Protein AF-A0A1F8QDI1-F1 (afdb_monomer)

Radius of gyration: 20.19 Å; Cα contacts (8 Å, |Δi|>4): 171; chains: 1; bounding box: 51×44×52 Å

Secondary structure (DSSP, 8-state):
--EEE-TTS-EEETTHHHHHHHHHHHHHHHTT--HHHHHHHHHHHHHTTHHHHHTTSSS--HHHHHHHHHHHGGGHHHHHHHHHHHHHHSS---TT-HHHHHHHHHHHHHHHHHHH-IIIIISPPPSS-HHHHHHHHTPPSSHHHHHHHHHHHHHHHTTS--SHHHHHHHHHHHHHHHHTT-

Solvent-accessible surface area (backbone atoms only — not comparable to full-atom values): 10218 Å² total; per-residue (Å²): 133,68,78,40,70,45,99,86,68,50,77,42,58,78,69,45,33,64,52,46,18,54,52,45,43,56,51,38,58,74,70,64,55,53,73,65,59,41,53,50,53,29,51,32,46,44,52,36,59,51,63,61,60,51,29,71,42,96,68,78,52,44,40,57,51,19,50,49,34,60,77,45,46,91,40,39,62,57,25,49,53,48,45,53,51,55,64,69,65,52,94,64,87,62,80,84,42,66,66,60,53,36,32,52,53,42,48,50,52,52,50,47,37,53,76,74,35,30,59,52,27,46,57,53,75,78,70,72,53,65,68,55,51,26,67,78,66,72,46,78,93,55,70,66,51,54,55,49,54,48,52,44,51,42,33,27,23,57,62,77,27,87,45,53,67,42,42,53,54,49,50,57,51,53,54,56,62,54,62,76,75,107

Structure (mmCIF, N/CA/C/O backbone):
data_AF-A0A1F8QDI1-F1
#
_entry.id   AF-A0A1F8QDI1-F1
#
loop_
_atom_site.group_PDB
_atom_site.id
_atom_site.type_symbol
_atom_site.label_atom_id
_atom_site.label_alt_id
_atom_site.label_comp_id
_atom_site.label_asym_id
_atom_site.label_entity_id
_atom_site.label_seq_id
_atom_site.pdbx_PDB_ins_code
_atom_site.Cartn_x
_atom_site.Cartn_y
_atom_site.Cartn_z
_atom_site.occupancy
_atom_site.B_iso_or_equiv
_atom_site.auth_seq_id
_atom_site.auth_comp_id
_atom_site.auth_asym_id
_atom_site.auth_atom_id
_atom_site.pdbx_PDB_model_num
ATOM 1 N N . MET A 1 1 ? -0.869 -1.536 -29.585 1.00 55.72 1 MET A N 1
ATOM 2 C CA . MET A 1 1 ? -0.281 -0.612 -28.591 1.00 55.72 1 MET A CA 1
ATOM 3 C C . MET A 1 1 ? -0.080 0.736 -29.257 1.00 55.72 1 MET A C 1
ATOM 5 O O . MET A 1 1 ? 0.474 0.771 -30.348 1.00 55.72 1 MET A O 1
ATOM 9 N N . THR A 1 2 ? -0.548 1.824 -28.651 1.00 54.91 2 THR A N 1
ATOM 10 C CA . THR A 1 2 ? -0.343 3.193 -29.149 1.00 54.91 2 THR A CA 1
ATOM 11 C C . THR A 1 2 ? 0.985 3.717 -28.622 1.00 54.91 2 THR A C 1
ATOM 13 O O . THR A 1 2 ? 1.058 4.346 -27.571 1.00 54.91 2 THR A O 1
ATOM 16 N N . ARG A 1 3 ? 2.057 3.393 -29.348 1.00 72.88 3 ARG A N 1
ATOM 17 C CA . ARG A 1 3 ? 3.359 4.039 -29.188 1.00 72.88 3 ARG A CA 1
ATOM 18 C C . ARG A 1 3 ? 3.186 5.522 -29.516 1.00 72.88 3 ARG A C 1
ATOM 20 O O . ARG A 1 3 ? 2.921 5.854 -30.667 1.00 72.88 3 ARG A O 1
ATOM 27 N N . SER A 1 4 ? 3.354 6.397 -28.536 1.00 65.38 4 SER A N 1
ATOM 28 C CA . SER A 1 4 ? 3.463 7.842 -28.757 1.00 65.38 4 SER A CA 1
ATOM 29 C C . SER A 1 4 ? 4.899 8.280 -28.512 1.00 65.38 4 SER A C 1
ATOM 31 O O . SER A 1 4 ? 5.524 7.818 -27.564 1.00 65.38 4 SER A O 1
ATOM 33 N N . VAL A 1 5 ? 5.437 9.136 -29.372 1.00 66.56 5 VAL A N 1
ATOM 34 C CA . VAL A 1 5 ? 6.771 9.719 -29.197 1.00 66.56 5 VAL A CA 1
ATOM 35 C C . VAL A 1 5 ? 6.565 11.172 -28.792 1.00 66.56 5 VAL A C 1
ATOM 37 O O . VAL A 1 5 ? 5.943 11.930 -29.533 1.00 66.56 5 VAL A O 1
ATOM 40 N N . GLY A 1 6 ? 7.019 11.539 -27.597 1.00 61.75 6 GLY A N 1
ATOM 41 C CA . GLY A 1 6 ? 7.024 12.920 -27.130 1.00 61.75 6 GLY A CA 1
ATOM 42 C C . GLY A 1 6 ? 7.997 13.776 -27.942 1.00 61.75 6 GLY A C 1
ATOM 43 O O . GLY A 1 6 ? 8.882 13.257 -28.620 1.00 61.75 6 GLY A O 1
ATOM 44 N N . GLN A 1 7 ? 7.869 15.100 -27.842 1.00 55.31 7 GLN A N 1
ATOM 45 C CA . GLN A 1 7 ? 8.695 16.054 -28.602 1.00 55.31 7 GLN A CA 1
ATOM 46 C C . GLN A 1 7 ? 10.209 15.901 -28.347 1.00 55.31 7 GLN A C 1
ATOM 48 O O . GLN A 1 7 ? 11.012 16.265 -29.198 1.00 55.31 7 GLN A O 1
ATOM 53 N N . ASN A 1 8 ? 10.594 15.282 -27.227 1.00 59.56 8 ASN A N 1
ATOM 54 C CA . ASN A 1 8 ? 11.986 15.045 -26.835 1.00 59.56 8 ASN A CA 1
ATOM 55 C C . ASN A 1 8 ? 12.506 13.656 -27.266 1.00 59.56 8 ASN A C 1
ATOM 57 O O . ASN A 1 8 ? 13.558 13.223 -26.806 1.00 59.56 8 ASN A O 1
ATOM 61 N N . GLY A 1 9 ? 11.750 12.909 -28.080 1.00 57.50 9 GLY A N 1
ATOM 62 C CA . GLY A 1 9 ? 12.087 11.538 -28.486 1.00 57.50 9 GLY A CA 1
ATOM 63 C C . GLY A 1 9 ? 11.690 10.452 -27.477 1.00 57.50 9 GLY A C 1
ATOM 64 O O . GLY A 1 9 ? 11.799 9.265 -27.785 1.00 57.50 9 GLY A O 1
ATOM 65 N N . THR A 1 10 ? 11.176 10.826 -26.300 1.00 57.12 10 THR A N 1
ATOM 66 C CA . THR A 1 10 ? 10.708 9.885 -25.271 1.00 57.12 10 THR A CA 1
ATOM 67 C C . THR A 1 10 ? 9.498 9.097 -25.759 1.00 57.12 10 THR A C 1
ATOM 69 O O . THR A 1 10 ? 8.481 9.671 -26.145 1.00 57.12 10 THR A O 1
ATOM 72 N N . ILE A 1 11 ? 9.584 7.769 -25.726 1.00 65.75 11 ILE A N 1
ATOM 73 C CA . ILE A 1 11 ? 8.470 6.896 -26.091 1.00 65.75 11 ILE A CA 1
ATOM 74 C C . ILE A 1 11 ? 7.563 6.700 -24.870 1.00 65.75 11 ILE A C 1
ATOM 76 O O . ILE A 1 11 ? 8.011 6.245 -23.822 1.00 65.75 11 ILE A O 1
ATOM 80 N N . HIS A 1 12 ? 6.277 6.995 -25.029 1.00 61.78 12 HIS A N 1
ATOM 81 C CA . HIS A 1 12 ? 5.227 6.725 -24.055 1.00 61.78 12 HIS A CA 1
ATOM 82 C C . HIS A 1 12 ? 4.233 5.708 -24.614 1.00 61.78 12 HIS A C 1
ATOM 84 O O . HIS A 1 12 ? 3.892 5.734 -25.801 1.00 61.78 12 HIS A O 1
ATOM 90 N N . PHE A 1 13 ? 3.725 4.849 -23.737 1.00 68.81 13 PHE A N 1
ATOM 91 C CA . PHE A 1 13 ? 2.619 3.946 -24.023 1.00 68.81 13 PHE A CA 1
ATOM 92 C C . PHE A 1 13 ? 1.520 4.240 -23.005 1.00 68.81 13 PHE A C 1
ATOM 94 O O . PHE A 1 13 ? 1.587 3.797 -21.866 1.00 68.81 13 PHE A O 1
ATOM 101 N N . TYR A 1 14 ? 0.536 5.053 -23.363 1.00 66.19 14 TYR A N 1
ATOM 102 C CA . TYR A 1 14 ? -0.565 5.340 -22.443 1.00 66.19 14 TYR A CA 1
ATOM 103 C C . TYR A 1 14 ? -1.445 4.094 -22.260 1.00 66.19 14 TYR A C 1
ATOM 105 O O . TYR A 1 14 ? -1.697 3.370 -23.226 1.00 66.19 14 TYR A O 1
ATOM 113 N N . GLU A 1 15 ? -1.895 3.847 -21.024 1.00 74.31 15 GLU A N 1
ATOM 114 C CA . GLU A 1 15 ? -2.768 2.720 -20.644 1.00 74.31 15 GLU A CA 1
ATOM 115 C C . GLU A 1 15 ? -2.196 1.325 -20.957 1.00 74.31 15 GLU A C 1
ATOM 117 O O . GLU A 1 15 ? -2.945 0.362 -21.163 1.00 74.31 15 GLU A O 1
ATOM 122 N N . HIS A 1 16 ? -0.873 1.186 -21.046 1.00 83.75 16 HIS A N 1
ATOM 123 C CA . HIS A 1 16 ? -0.275 -0.107 -21.371 1.00 83.75 16 HIS A CA 1
ATOM 124 C C . HIS A 1 16 ? -0.352 -1.092 -20.207 1.00 83.75 16 HIS A C 1
ATOM 126 O O . HIS A 1 16 ? -0.330 -2.293 -20.450 1.00 83.75 16 HIS A O 1
ATOM 132 N N . GLU A 1 17 ? -0.507 -0.612 -18.978 1.00 85.75 17 GLU A N 1
ATOM 133 C CA . GLU A 1 17 ? -0.660 -1.434 -17.785 1.00 85.75 17 GLU A CA 1
ATOM 134 C C . GLU A 1 17 ? -1.967 -2.247 -17.830 1.00 85.75 17 GLU A C 1
ATOM 136 O O . GLU A 1 17 ? -1.885 -3.477 -17.904 1.00 85.75 17 GLU A O 1
ATOM 141 N N . PRO A 1 18 ? -3.173 -1.636 -17.917 1.00 88.50 18 PRO A N 1
ATOM 142 C CA . PRO A 1 18 ? -4.420 -2.402 -17.988 1.00 88.50 18 PRO A CA 1
ATOM 143 C C . PRO A 1 18 ? -4.550 -3.199 -19.294 1.00 88.50 18 PRO A C 1
ATOM 145 O O . PRO A 1 18 ? -5.078 -4.315 -19.311 1.00 88.50 18 PRO A O 1
ATOM 148 N N . ARG A 1 19 ? -4.046 -2.666 -20.417 1.00 90.94 19 ARG A N 1
ATOM 149 C CA . ARG A 1 19 ? -4.077 -3.377 -21.707 1.00 90.94 19 ARG A CA 1
ATOM 150 C C . ARG A 1 19 ? -3.134 -4.581 -21.706 1.00 90.94 19 ARG A C 1
ATOM 152 O O . ARG A 1 19 ? -3.525 -5.650 -22.172 1.00 90.94 19 ARG A O 1
ATOM 159 N N . GLY A 1 20 ? -1.924 -4.423 -21.174 1.00 92.75 20 GLY A N 1
ATOM 160 C CA . GLY A 1 20 ? -0.927 -5.482 -21.033 1.00 92.75 20 GLY A CA 1
ATOM 161 C C . GLY A 1 20 ? -1.397 -6.578 -20.084 1.00 92.75 20 GLY A C 1
ATOM 162 O O . GLY A 1 20 ? -1.323 -7.752 -20.439 1.00 92.75 20 GLY A O 1
ATOM 163 N N . ALA A 1 21 ? -1.988 -6.203 -18.949 1.00 94.50 21 ALA A N 1
ATOM 164 C CA . ALA A 1 21 ? -2.591 -7.131 -17.996 1.00 94.50 21 ALA A CA 1
ATOM 165 C C . ALA A 1 21 ? -3.689 -7.992 -18.654 1.00 94.50 21 ALA A C 1
ATOM 167 O O . ALA A 1 21 ? -3.681 -9.217 -18.533 1.00 94.50 21 ALA A O 1
ATOM 168 N N . LYS A 1 22 ? -4.575 -7.382 -19.457 1.00 95.75 22 LYS A N 1
ATOM 169 C CA . LYS A 1 22 ? -5.618 -8.104 -20.212 1.00 95.75 22 LYS A CA 1
ATOM 170 C C . LYS A 1 22 ? -5.050 -9.055 -21.274 1.00 95.75 22 LYS A C 1
ATOM 172 O O . LYS A 1 22 ? -5.564 -10.160 -21.465 1.00 95.75 22 LYS A O 1
ATOM 177 N N . MET A 1 23 ? -4.002 -8.633 -21.986 1.00 96.19 23 MET A N 1
ATOM 178 C CA . MET A 1 23 ? -3.309 -9.492 -22.954 1.00 96.19 23 MET A CA 1
ATOM 179 C C . MET A 1 23 ? -2.659 -10.691 -22.256 1.00 96.19 23 MET A C 1
ATOM 181 O O . MET A 1 23 ? -2.795 -11.820 -22.730 1.00 96.19 23 MET A O 1
ATOM 185 N N . ALA A 1 24 ? -1.999 -10.451 -21.123 1.00 96.88 24 ALA A N 1
ATOM 186 C CA . ALA A 1 24 ? -1.352 -11.478 -20.322 1.00 96.88 24 ALA A CA 1
ATOM 187 C C . ALA A 1 24 ? -2.361 -12.500 -19.779 1.00 96.88 24 ALA A C 1
ATOM 189 O O . ALA A 1 24 ? -2.152 -13.692 -19.979 1.00 96.88 24 ALA A O 1
ATOM 190 N N . ASP A 1 25 ? -3.496 -12.061 -19.216 1.00 97.75 25 ASP A N 1
ATOM 191 C CA . ASP A 1 25 ? -4.585 -12.952 -18.774 1.00 97.75 25 ASP A CA 1
ATOM 192 C C . ASP A 1 25 ? -5.026 -13.904 -19.899 1.00 97.75 25 ASP A C 1
ATOM 194 O O . ASP A 1 25 ? -5.058 -15.123 -19.726 1.00 97.75 25 ASP A O 1
ATOM 198 N N . THR A 1 26 ? -5.263 -13.357 -21.096 1.00 98.06 26 THR A N 1
ATOM 199 C CA . THR A 1 26 ? -5.685 -14.144 -22.266 1.00 98.06 26 THR A CA 1
ATOM 200 C C . THR A 1 26 ? -4.635 -15.195 -22.650 1.00 98.06 26 THR A C 1
ATOM 202 O O . THR A 1 26 ? -4.968 -16.352 -22.924 1.00 98.06 26 THR A O 1
ATOM 205 N N . ILE A 1 27 ? -3.355 -14.812 -22.667 1.00 98.31 27 ILE A N 1
ATOM 206 C CA . ILE A 1 27 ? -2.247 -15.708 -23.021 1.00 98.31 27 ILE A CA 1
ATOM 207 C C . ILE A 1 27 ? -2.054 -16.785 -21.951 1.00 98.31 27 ILE A C 1
ATOM 209 O O . ILE A 1 27 ? -1.948 -17.962 -22.293 1.00 98.31 27 ILE A O 1
ATOM 213 N N . PHE A 1 28 ? -2.042 -16.415 -20.672 1.00 98.31 28 PHE A N 1
ATOM 214 C CA . PHE A 1 28 ? -1.815 -17.348 -19.571 1.00 98.31 28 PHE A CA 1
ATOM 215 C C . PHE A 1 28 ? -2.952 -18.362 -19.425 1.00 98.31 28 PHE A C 1
ATOM 217 O O . PHE A 1 28 ? -2.680 -19.542 -19.205 1.00 98.31 28 PHE A O 1
ATOM 224 N N . ARG A 1 29 ? -4.208 -17.961 -19.675 1.00 98.19 29 ARG A N 1
ATOM 225 C CA . ARG A 1 29 ? -5.337 -18.903 -19.780 1.00 98.19 29 ARG A CA 1
ATOM 226 C C . ARG A 1 29 ? -5.148 -19.902 -20.915 1.00 98.19 29 ARG A C 1
ATOM 228 O O . ARG A 1 29 ? -5.374 -21.094 -20.723 1.00 98.19 29 ARG A O 1
ATOM 235 N N . ARG A 1 30 ? -4.688 -19.448 -22.087 1.00 98.31 30 ARG A N 1
ATOM 236 C CA . ARG A 1 30 ? -4.390 -20.334 -23.227 1.00 98.31 30 ARG A CA 1
ATOM 237 C C . ARG A 1 30 ? -3.259 -21.317 -22.911 1.00 98.31 30 ARG A C 1
ATOM 239 O O . ARG A 1 30 ? -3.322 -22.463 -23.344 1.00 98.31 30 ARG A O 1
ATOM 246 N N . LEU A 1 31 ? -2.257 -20.876 -22.152 1.00 98.31 31 LEU A N 1
ATOM 247 C CA . LEU A 1 31 ? -1.147 -21.706 -21.673 1.00 98.31 31 LEU A CA 1
ATOM 248 C C . LEU A 1 31 ? -1.518 -22.603 -20.479 1.00 98.31 31 LEU A C 1
ATOM 250 O O . LEU A 1 31 ? -0.694 -23.410 -20.064 1.00 98.31 31 LEU A O 1
ATOM 254 N N . ARG A 1 32 ? -2.756 -22.513 -19.970 1.00 97.88 32 ARG A N 1
ATOM 255 C CA . ARG A 1 32 ? -3.285 -23.320 -18.858 1.00 97.88 32 ARG A CA 1
ATOM 256 C C . ARG A 1 32 ? -2.510 -23.154 -17.545 1.00 97.88 32 ARG A C 1
ATOM 258 O O . ARG A 1 32 ? -2.374 -24.115 -16.793 1.00 97.88 32 ARG A O 1
ATOM 265 N N . LEU A 1 33 ? -2.037 -21.939 -17.262 1.00 98.38 33 LEU A N 1
ATOM 266 C CA . LEU A 1 33 ? -1.530 -21.599 -15.929 1.00 98.38 33 LEU A CA 1
ATOM 267 C C . LEU A 1 33 ? -2.658 -21.710 -14.894 1.00 98.38 33 LEU A C 1
ATOM 269 O O . LEU A 1 33 ? -3.843 -21.578 -15.221 1.00 98.38 33 LEU A O 1
ATOM 273 N N . SER A 1 34 ? -2.291 -21.939 -13.636 1.00 98.25 34 SER A N 1
ATOM 274 C CA . SER A 1 34 ? -3.250 -21.942 -12.536 1.00 98.25 34 SER A CA 1
ATOM 275 C C . SER A 1 34 ? -3.881 -20.559 -12.349 1.00 98.25 34 SER A C 1
ATOM 277 O O . SER A 1 34 ? -3.281 -19.524 -12.644 1.00 98.25 34 SER A O 1
ATOM 279 N N . ASN A 1 35 ? -5.095 -20.522 -11.789 1.00 97.44 35 ASN A N 1
ATOM 280 C CA . ASN A 1 35 ? -5.774 -19.258 -11.486 1.00 97.44 35 ASN A CA 1
ATOM 281 C C . ASN A 1 35 ? -4.926 -18.340 -10.589 1.00 97.44 35 ASN A C 1
ATOM 283 O O . ASN A 1 35 ? -4.978 -17.124 -10.751 1.00 97.44 35 ASN A O 1
ATOM 287 N N . ASN A 1 36 ? -4.138 -18.919 -9.677 1.00 96.56 36 ASN A N 1
ATOM 288 C CA . ASN A 1 36 ? -3.261 -18.166 -8.787 1.00 96.56 36 ASN A CA 1
ATOM 289 C C . ASN A 1 36 ? -2.099 -17.508 -9.547 1.00 96.56 36 ASN A C 1
ATOM 291 O O . ASN A 1 36 ? -1.863 -16.315 -9.391 1.00 96.56 36 ASN A O 1
ATOM 295 N N . GLU A 1 37 ? -1.418 -18.252 -10.424 1.00 96.31 37 GLU A N 1
ATOM 296 C CA . GLU A 1 37 ? -0.329 -17.706 -11.251 1.00 96.31 37 GLU A CA 1
ATOM 297 C C . GLU A 1 37 ? -0.826 -16.600 -12.187 1.00 96.31 37 GLU A C 1
ATOM 299 O O . GLU A 1 37 ? -0.151 -15.581 -12.354 1.00 96.31 37 GLU A O 1
ATOM 304 N N . ILE A 1 38 ? -2.021 -16.774 -12.765 1.00 97.44 38 ILE A N 1
ATOM 305 C CA . ILE A 1 38 ? -2.665 -15.749 -13.593 1.00 97.44 38 ILE A CA 1
ATOM 306 C C . ILE A 1 38 ? -2.942 -14.502 -12.751 1.00 97.44 38 ILE A C 1
ATOM 308 O O . ILE A 1 38 ? -2.555 -13.409 -13.155 1.00 97.44 38 ILE A O 1
ATOM 312 N N . ALA A 1 39 ? -3.574 -14.652 -11.584 1.00 95.75 39 ALA A N 1
ATOM 313 C CA . ALA A 1 39 ? -3.928 -13.528 -10.721 1.00 95.75 39 ALA A CA 1
ATOM 314 C C . ALA A 1 39 ? -2.694 -12.728 -10.277 1.00 95.75 39 ALA A C 1
ATOM 316 O O . ALA A 1 39 ? -2.693 -11.503 -10.400 1.00 95.75 39 ALA A O 1
ATOM 317 N N . ILE A 1 40 ? -1.636 -13.414 -9.831 1.00 95.75 40 ILE A N 1
ATOM 318 C CA . ILE A 1 40 ? -0.365 -12.791 -9.438 1.00 95.75 40 ILE A CA 1
ATOM 319 C C . ILE A 1 40 ? 0.241 -12.042 -10.627 1.00 95.75 40 ILE A C 1
ATOM 321 O O . ILE A 1 40 ? 0.490 -10.843 -10.544 1.00 95.75 40 ILE A O 1
ATOM 325 N N . SER A 1 41 ? 0.407 -12.713 -11.769 1.00 95.94 41 SER A N 1
ATOM 326 C CA . SER A 1 41 ? 1.077 -12.123 -12.933 1.00 95.94 41 SER A CA 1
ATOM 327 C C . SER A 1 41 ? 0.315 -10.923 -13.500 1.00 95.94 41 SER A C 1
ATOM 329 O O . SER A 1 41 ? 0.917 -9.903 -13.829 1.00 95.94 41 SER A O 1
ATOM 331 N N . VAL A 1 42 ? -1.014 -11.017 -13.591 1.00 96.44 42 VAL A N 1
ATOM 332 C CA . VAL A 1 42 ? -1.879 -9.936 -14.084 1.00 96.44 42 VAL A CA 1
ATOM 333 C C . VAL A 1 42 ? -1.813 -8.727 -13.154 1.00 96.44 42 VAL A C 1
ATOM 335 O O . VAL A 1 42 ? -1.621 -7.616 -13.643 1.00 96.44 42 VAL A O 1
ATOM 338 N N . ARG A 1 43 ? -1.899 -8.925 -11.830 1.00 95.94 43 ARG A N 1
ATOM 339 C CA . ARG A 1 43 ? -1.790 -7.824 -10.856 1.00 95.94 43 ARG A CA 1
ATOM 340 C C . ARG A 1 43 ? -0.403 -7.188 -10.872 1.00 95.94 43 ARG A C 1
ATOM 342 O O . ARG A 1 43 ? -0.305 -5.963 -10.859 1.00 95.94 43 ARG A O 1
ATOM 349 N N . THR A 1 44 ? 0.659 -7.987 -10.968 1.00 97.00 44 THR A N 1
ATOM 350 C CA . THR A 1 44 ? 2.033 -7.481 -11.084 1.00 97.00 44 THR A CA 1
ATOM 351 C C . THR A 1 44 ? 2.199 -6.617 -12.334 1.00 97.00 44 THR A C 1
ATOM 353 O O . THR A 1 44 ? 2.731 -5.514 -12.237 1.00 97.00 44 THR A O 1
ATOM 356 N N . ILE A 1 45 ? 1.680 -7.053 -13.489 1.00 95.12 45 ILE A N 1
ATOM 357 C CA . ILE A 1 45 ? 1.704 -6.270 -14.737 1.00 95.12 45 ILE A CA 1
ATOM 358 C C . ILE A 1 45 ? 0.849 -5.008 -14.618 1.00 95.12 45 ILE A C 1
ATOM 360 O O . ILE A 1 45 ? 1.264 -3.943 -15.055 1.00 95.12 45 ILE A O 1
ATOM 364 N N . GLU A 1 46 ? -0.339 -5.081 -14.032 1.00 94.62 46 GLU A N 1
ATOM 365 C CA . GLU A 1 46 ? -1.221 -3.917 -13.924 1.00 94.62 46 GLU A CA 1
ATOM 366 C C . GLU A 1 46 ? -0.634 -2.819 -13.023 1.00 94.62 46 GLU A C 1
ATOM 368 O O . GLU A 1 46 ? -0.813 -1.632 -13.278 1.00 94.62 46 GLU A O 1
ATOM 373 N N . GLN A 1 47 ? 0.102 -3.202 -11.979 1.00 95.69 47 GLN A N 1
ATOM 374 C CA . GLN A 1 47 ? 0.612 -2.274 -10.968 1.00 95.69 47 GLN A CA 1
ATOM 375 C C . GLN A 1 47 ? 2.106 -1.930 -11.142 1.00 95.69 47 GLN A C 1
ATOM 377 O O . GLN A 1 47 ? 2.661 -1.192 -10.323 1.00 95.69 47 GLN A O 1
ATOM 382 N N . HIS A 1 48 ? 2.769 -2.420 -12.200 1.00 94.19 48 HIS A N 1
ATOM 383 C CA . HIS A 1 48 ? 4.232 -2.346 -12.349 1.00 94.19 48 HIS A CA 1
ATOM 384 C C . HIS A 1 48 ? 4.816 -0.924 -12.408 1.00 94.19 48 HIS A C 1
ATOM 386 O O . HIS A 1 48 ? 5.983 -0.733 -12.072 1.00 94.19 48 HIS A O 1
ATOM 392 N N . LEU A 1 49 ? 4.035 0.095 -12.790 1.00 93.19 49 LEU A N 1
ATOM 393 C CA . LEU A 1 49 ? 4.516 1.482 -12.813 1.00 93.19 49 LEU A CA 1
ATOM 394 C C . LEU A 1 49 ? 4.526 2.161 -11.439 1.00 93.19 49 LEU A C 1
ATOM 396 O O . LEU A 1 49 ? 5.129 3.227 -11.302 1.00 93.19 49 LEU A O 1
ATOM 400 N N . ARG A 1 50 ? 3.883 1.586 -10.415 1.00 95.50 50 ARG A N 1
ATOM 401 C CA . ARG A 1 50 ? 3.763 2.226 -9.095 1.00 95.50 50 ARG A CA 1
ATOM 402 C C . ARG A 1 50 ? 5.110 2.609 -8.469 1.00 95.50 50 ARG A C 1
ATOM 404 O O . ARG A 1 50 ? 5.207 3.741 -7.995 1.00 95.50 50 ARG A O 1
ATOM 411 N N . PRO A 1 51 ? 6.167 1.771 -8.488 1.00 96.19 51 PRO A N 1
ATOM 412 C CA . PRO A 1 51 ? 7.471 2.176 -7.962 1.00 96.19 51 PRO A CA 1
ATOM 413 C C . PRO A 1 51 ? 8.058 3.388 -8.693 1.00 96.19 51 PRO A C 1
ATOM 415 O O . PRO A 1 51 ? 8.554 4.309 -8.050 1.00 96.19 51 PRO A O 1
ATOM 418 N N . ALA A 1 52 ? 7.935 3.439 -10.023 1.00 93.00 52 ALA A N 1
ATOM 419 C CA . ALA A 1 52 ? 8.395 4.577 -10.818 1.00 93.00 52 ALA A CA 1
ATOM 420 C C . ALA A 1 52 ? 7.575 5.850 -10.546 1.00 93.00 52 ALA A C 1
ATOM 422 O O . ALA A 1 52 ? 8.118 6.951 -10.551 1.00 93.00 52 ALA A O 1
ATOM 423 N N . GLN A 1 53 ? 6.273 5.717 -10.279 1.00 94.50 53 GLN A N 1
ATOM 424 C CA . GLN A 1 53 ? 5.417 6.835 -9.875 1.00 94.50 53 GLN A CA 1
ATOM 425 C C . GLN A 1 53 ? 5.800 7.368 -8.487 1.00 94.50 53 GLN A C 1
ATOM 427 O O . GLN A 1 53 ? 5.895 8.583 -8.319 1.00 94.50 53 GLN A O 1
ATOM 432 N N . LEU A 1 54 ? 6.071 6.484 -7.518 1.00 96.12 54 LEU A N 1
ATOM 433 C CA . LEU A 1 54 ? 6.559 6.861 -6.186 1.00 96.12 54 LEU A CA 1
ATOM 434 C C . LEU A 1 54 ? 7.921 7.560 -6.257 1.00 96.12 54 LEU A C 1
ATOM 436 O O . LEU A 1 54 ? 8.125 8.570 -5.587 1.00 96.12 54 LEU A O 1
ATOM 440 N N . ALA A 1 55 ? 8.810 7.080 -7.128 1.00 95.12 55 ALA A N 1
ATOM 441 C CA . ALA A 1 55 ? 10.137 7.649 -7.341 1.00 95.12 55 ALA A CA 1
ATOM 442 C C . ALA A 1 55 ? 10.127 9.067 -7.941 1.00 95.12 55 ALA A C 1
ATOM 444 O O . ALA A 1 55 ? 11.168 9.710 -8.000 1.00 95.12 55 ALA A O 1
ATOM 445 N N . ARG A 1 56 ? 8.972 9.603 -8.364 1.00 92.56 56 ARG A N 1
ATOM 446 C CA . ARG A 1 56 ? 8.869 11.015 -8.775 1.00 92.56 56 ARG A CA 1
ATOM 447 C C . ARG A 1 56 ? 8.998 11.981 -7.600 1.00 92.56 56 ARG A C 1
ATOM 449 O O . ARG A 1 56 ? 9.342 13.141 -7.807 1.00 92.56 56 ARG A O 1
ATOM 456 N N . ALA A 1 57 ? 8.692 11.528 -6.385 1.00 90.25 57 ALA A N 1
ATOM 457 C CA . ALA A 1 57 ? 8.924 12.304 -5.179 1.00 90.25 57 ALA A CA 1
ATOM 458 C C . ALA A 1 57 ? 10.382 12.145 -4.728 1.00 90.25 57 ALA A C 1
ATOM 460 O O . ALA A 1 57 ? 10.931 11.044 -4.764 1.00 90.25 57 ALA A O 1
ATOM 461 N N . ALA A 1 58 ? 10.990 13.234 -4.244 1.00 84.50 58 ALA A N 1
ATOM 462 C CA . ALA A 1 58 ? 12.343 13.194 -3.685 1.00 84.50 58 ALA A CA 1
ATOM 463 C C . ALA A 1 58 ? 12.437 12.241 -2.479 1.00 84.50 58 ALA A C 1
ATOM 465 O O . ALA A 1 58 ? 13.417 11.516 -2.339 1.00 84.50 58 ALA A O 1
ATOM 466 N N . ASN A 1 59 ? 11.389 12.208 -1.649 1.00 89.00 59 ASN A N 1
ATOM 467 C CA . ASN A 1 59 ? 11.259 11.308 -0.507 1.00 89.00 59 ASN A CA 1
ATOM 468 C C . ASN A 1 59 ? 9.881 10.643 -0.522 1.00 89.00 59 ASN A C 1
ATOM 470 O O . ASN A 1 59 ? 8.865 11.313 -0.722 1.00 89.00 59 ASN A O 1
ATOM 474 N N . VAL A 1 60 ? 9.838 9.335 -0.266 1.00 93.38 60 VAL A N 1
ATOM 475 C CA . VAL A 1 60 ? 8.583 8.581 -0.191 1.00 93.38 60 VAL A CA 1
ATOM 476 C C . VAL A 1 60 ? 8.063 8.604 1.244 1.00 93.38 60 VAL A C 1
ATOM 478 O O . VAL A 1 60 ? 8.688 8.053 2.148 1.00 93.38 60 VAL A O 1
ATOM 481 N N . ALA A 1 61 ? 6.913 9.245 1.458 1.00 94.94 61 ALA A N 1
ATOM 482 C CA . ALA A 1 61 ? 6.261 9.292 2.766 1.00 94.94 61 ALA A CA 1
ATOM 483 C C . ALA A 1 61 ? 5.777 7.899 3.207 1.00 94.94 61 ALA A C 1
ATOM 485 O O . ALA A 1 61 ? 5.328 7.105 2.376 1.00 94.94 61 ALA A O 1
ATOM 486 N N . ASN A 1 62 ? 5.776 7.620 4.515 1.00 95.81 62 ASN A N 1
ATOM 487 C CA . ASN A 1 62 ? 5.324 6.328 5.041 1.00 95.81 62 ASN A CA 1
ATOM 488 C C . ASN A 1 62 ? 3.874 6.016 4.637 1.00 95.81 62 ASN A C 1
ATOM 490 O O . ASN A 1 62 ? 3.582 4.886 4.254 1.00 95.81 62 ASN A O 1
ATOM 494 N N . ARG A 1 63 ? 2.982 7.015 4.614 1.00 95.56 63 ARG A N 1
ATOM 495 C CA . ARG A 1 63 ? 1.610 6.839 4.106 1.00 95.56 63 ARG A CA 1
ATOM 496 C C . ARG A 1 63 ? 1.561 6.355 2.652 1.00 95.56 63 ARG A C 1
ATOM 498 O O . ARG A 1 63 ? 0.702 5.553 2.299 1.00 95.56 63 ARG A O 1
ATOM 505 N N . ALA A 1 64 ? 2.481 6.810 1.800 1.00 96.62 64 ALA A N 1
ATOM 506 C CA . ALA A 1 64 ? 2.564 6.350 0.413 1.00 96.62 64 ALA A CA 1
ATOM 507 C C . ALA A 1 64 ? 3.058 4.896 0.324 1.00 96.62 64 ALA A C 1
ATOM 509 O O . ALA A 1 64 ? 2.553 4.131 -0.494 1.00 96.62 64 ALA A O 1
ATOM 510 N N . ILE A 1 65 ? 3.984 4.501 1.203 1.00 97.50 65 ILE A N 1
ATOM 511 C CA . ILE A 1 65 ? 4.467 3.116 1.328 1.00 97.50 65 ILE A CA 1
ATOM 512 C C . ILE A 1 65 ? 3.345 2.193 1.813 1.00 97.50 65 ILE A C 1
ATOM 514 O O . ILE A 1 65 ? 3.124 1.134 1.229 1.00 97.50 65 ILE A O 1
ATOM 518 N N . TYR A 1 66 ? 2.597 2.614 2.833 1.00 97.88 66 TYR A N 1
ATOM 519 C CA . TYR A 1 66 ? 1.427 1.889 3.321 1.00 97.88 66 TYR A CA 1
ATOM 520 C C . TYR A 1 66 ? 0.405 1.656 2.206 1.00 97.88 66 TYR A C 1
ATOM 522 O O . TYR A 1 66 ? 0.031 0.519 1.931 1.00 97.88 66 TYR A O 1
ATOM 530 N N . ARG A 1 67 ? 0.017 2.723 1.492 1.00 97.19 67 ARG A N 1
ATOM 531 C CA . ARG A 1 67 ? -0.906 2.631 0.350 1.00 97.19 67 ARG A CA 1
ATOM 532 C C . ARG A 1 67 ? -0.372 1.721 -0.750 1.00 97.19 67 ARG A C 1
ATOM 534 O O . ARG A 1 67 ? -1.138 0.951 -1.317 1.00 97.19 67 ARG A O 1
ATOM 541 N N . PHE A 1 68 ? 0.929 1.782 -1.043 1.00 97.88 68 PHE A N 1
ATOM 542 C CA . PHE A 1 68 ? 1.557 0.897 -2.021 1.00 97.88 68 PHE A CA 1
ATOM 543 C C . PHE A 1 68 ? 1.336 -0.572 -1.658 1.00 97.88 68 PHE A C 1
ATOM 545 O O . PHE A 1 68 ? 0.793 -1.311 -2.474 1.00 97.88 68 PHE A O 1
ATOM 552 N N . P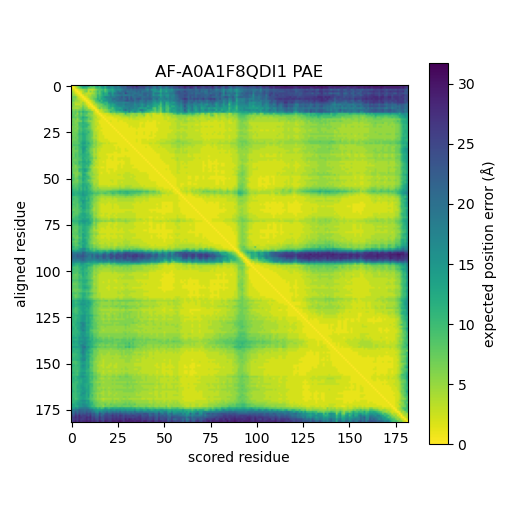HE A 1 69 ? 1.689 -0.991 -0.443 1.00 97.81 69 PHE A N 1
ATOM 553 C CA . PHE A 1 69 ? 1.549 -2.392 -0.040 1.00 97.81 69 PHE A CA 1
ATOM 554 C C . PHE A 1 69 ? 0.098 -2.818 0.192 1.00 97.81 69 PHE A C 1
ATOM 556 O O . PHE A 1 69 ? -0.257 -3.943 -0.138 1.00 97.81 69 PHE A O 1
ATOM 563 N N . ARG A 1 70 ? -0.769 -1.927 0.678 1.00 96.06 70 ARG A N 1
ATOM 564 C CA . ARG A 1 70 ? -2.209 -2.193 0.789 1.00 96.06 70 ARG A CA 1
ATOM 565 C C . ARG A 1 70 ? -2.835 -2.472 -0.577 1.00 96.06 70 ARG A C 1
ATOM 567 O O . ARG A 1 70 ? -3.542 -3.461 -0.738 1.00 96.06 70 ARG A O 1
ATOM 574 N N . ASP A 1 71 ? -2.578 -1.603 -1.552 1.00 95.25 71 ASP A N 1
ATOM 575 C CA . ASP A 1 71 ? -3.202 -1.695 -2.874 1.00 95.25 71 ASP A CA 1
ATOM 576 C C . ASP A 1 71 ? -2.628 -2.860 -3.697 1.00 95.25 71 ASP A 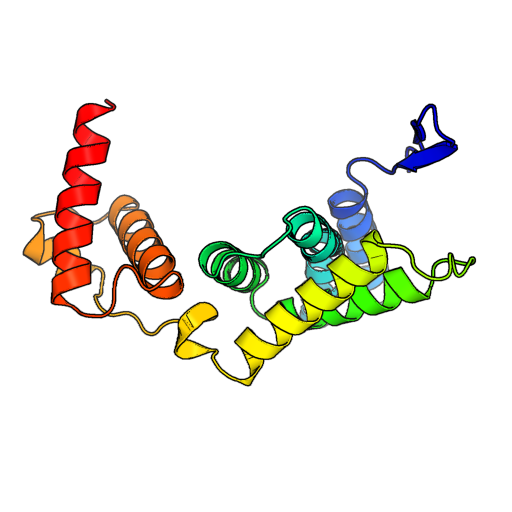C 1
ATOM 578 O O . ASP A 1 71 ? -3.331 -3.486 -4.493 1.00 95.25 71 ASP A O 1
ATOM 582 N N . THR A 1 72 ? -1.337 -3.154 -3.519 1.00 95.88 72 THR A N 1
ATOM 583 C CA . THR A 1 72 ? -0.649 -4.238 -4.238 1.00 95.88 72 THR A CA 1
ATOM 584 C C . THR A 1 72 ? -0.817 -5.589 -3.547 1.00 95.88 72 THR A C 1
ATOM 586 O O . THR A 1 72 ? -0.763 -6.620 -4.209 1.00 95.88 72 THR A O 1
ATOM 589 N N . GLY A 1 73 ? -1.117 -5.608 -2.249 1.00 93.62 73 GLY A N 1
ATOM 590 C CA . GLY A 1 73 ? -1.301 -6.823 -1.468 1.00 93.62 73 GLY A CA 1
ATOM 591 C C . GLY A 1 73 ? -0.066 -7.725 -1.498 1.00 93.62 73 GLY A C 1
ATOM 592 O O . GLY A 1 73 ? 1.060 -7.290 -1.273 1.00 93.62 73 GLY A O 1
ATOM 593 N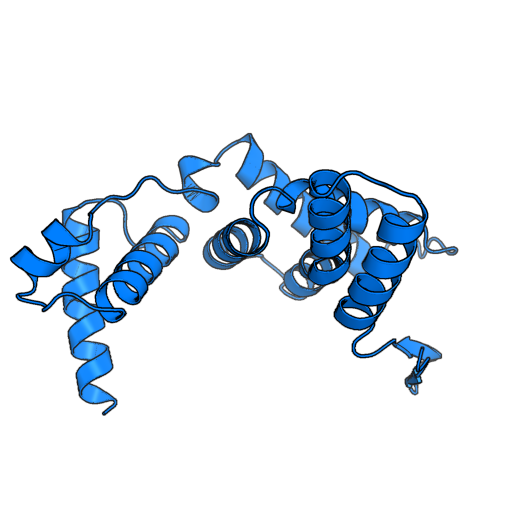 N . ASP A 1 74 ? -0.300 -8.996 -1.797 1.00 92.75 74 ASP A N 1
ATOM 594 C CA . ASP A 1 74 ? 0.689 -10.072 -1.864 1.00 92.75 74 ASP A CA 1
ATOM 595 C C . ASP A 1 74 ? 1.749 -9.897 -2.962 1.00 92.75 74 ASP A C 1
ATOM 597 O O . ASP A 1 74 ? 2.861 -10.393 -2.802 1.00 92.75 74 ASP A O 1
ATOM 601 N N . VAL A 1 75 ? 1.462 -9.140 -4.028 1.00 97.06 75 VAL A N 1
ATOM 602 C CA . VAL A 1 75 ? 2.405 -8.945 -5.148 1.00 97.06 75 VAL A CA 1
ATOM 603 C C . VAL A 1 75 ? 3.316 -7.722 -4.996 1.00 97.06 75 VAL A C 1
ATOM 605 O O . VAL A 1 75 ? 4.091 -7.401 -5.897 1.00 97.06 75 VAL A O 1
ATOM 608 N N . GLY A 1 76 ? 3.251 -7.002 -3.869 1.00 97.06 76 GLY A N 1
ATOM 609 C CA . GLY A 1 76 ? 4.025 -5.768 -3.672 1.00 97.06 76 GLY A CA 1
ATOM 610 C C . GLY A 1 76 ? 5.541 -5.958 -3.822 1.00 97.06 76 GLY A C 1
ATOM 611 O O . GLY A 1 76 ? 6.227 -5.090 -4.367 1.00 97.06 76 GLY A O 1
ATOM 612 N N . ILE A 1 77 ? 6.063 -7.113 -3.398 1.00 97.25 77 ILE A N 1
ATOM 613 C CA . ILE A 1 77 ? 7.481 -7.465 -3.560 1.00 97.25 77 ILE A CA 1
ATOM 614 C C . ILE A 1 77 ? 7.806 -7.829 -5.007 1.00 97.25 77 ILE A C 1
ATOM 616 O O . ILE A 1 77 ? 8.803 -7.335 -5.536 1.00 97.25 77 ILE A O 1
ATOM 620 N N . ASP A 1 78 ? 6.950 -8.601 -5.673 1.00 96.44 78 ASP A N 1
ATOM 621 C CA . ASP A 1 78 ? 7.131 -8.973 -7.080 1.00 96.44 78 ASP A CA 1
ATOM 622 C C . ASP A 1 78 ? 7.193 -7.734 -7.978 1.00 96.44 78 ASP A C 1
ATOM 624 O O . ASP 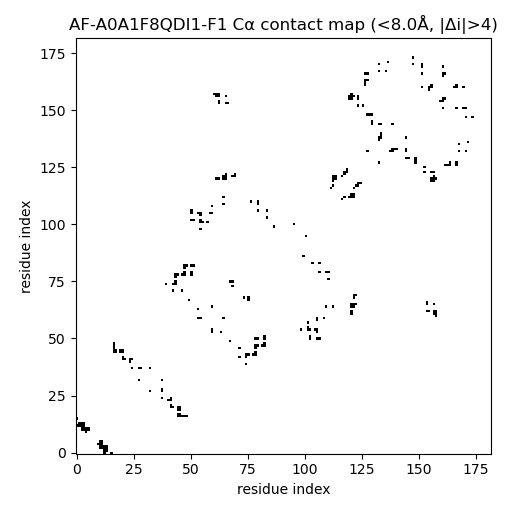A 1 78 ? 8.037 -7.642 -8.867 1.00 96.44 78 ASP A O 1
ATOM 628 N N . ILE A 1 79 ? 6.361 -6.731 -7.691 1.00 97.81 79 ILE A N 1
ATOM 629 C CA . ILE A 1 79 ? 6.375 -5.436 -8.380 1.00 97.81 79 ILE A CA 1
ATOM 630 C C . ILE A 1 79 ? 7.702 -4.698 -8.159 1.00 97.81 79 ILE A C 1
ATOM 632 O O . ILE A 1 79 ? 8.236 -4.111 -9.101 1.00 97.81 79 ILE A O 1
ATOM 636 N N . CYS A 1 80 ? 8.264 -4.733 -6.945 1.00 97.19 80 CYS A N 1
ATOM 637 C CA . CYS A 1 80 ? 9.572 -4.131 -6.672 1.00 97.19 80 CYS A CA 1
ATOM 638 C C . CYS A 1 80 ? 10.688 -4.818 -7.475 1.00 97.19 80 CYS A C 1
ATOM 640 O O . CYS A 1 80 ? 11.548 -4.143 -8.044 1.00 97.19 80 CYS A O 1
ATOM 642 N N . VAL A 1 81 ? 10.660 -6.152 -7.551 1.00 95.38 81 VAL A N 1
ATOM 643 C CA . VAL A 1 81 ? 11.626 -6.945 -8.328 1.00 95.38 81 VAL A CA 1
ATOM 644 C C . VAL A 1 81 ? 11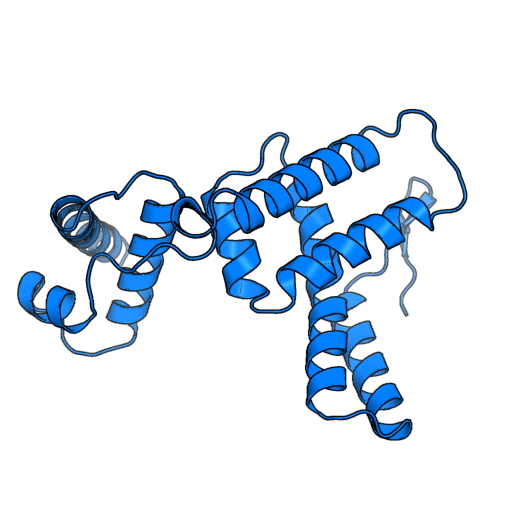.471 -6.679 -9.826 1.00 95.38 81 VAL A C 1
ATOM 646 O O . VAL A 1 81 ? 12.466 -6.443 -10.512 1.00 95.38 81 VAL A O 1
ATOM 649 N N . LEU A 1 82 ? 10.236 -6.651 -10.332 1.00 95.38 82 LEU A N 1
ATOM 650 C CA . LEU A 1 82 ? 9.949 -6.354 -11.733 1.00 95.38 82 LEU A CA 1
ATOM 651 C C . LEU A 1 82 ? 10.423 -4.950 -12.121 1.00 95.38 82 LEU A C 1
ATOM 653 O O . LEU A 1 82 ? 11.045 -4.791 -13.167 1.00 95.38 82 LEU A O 1
ATOM 657 N N . ALA A 1 83 ? 10.187 -3.941 -11.279 1.00 94.44 83 ALA A N 1
ATOM 658 C CA . ALA A 1 83 ? 10.639 -2.576 -11.542 1.00 94.44 83 ALA A CA 1
ATOM 659 C C . ALA A 1 83 ? 12.172 -2.473 -11.624 1.00 94.44 83 ALA A C 1
ATOM 661 O O . ALA A 1 83 ? 12.695 -1.744 -12.466 1.00 94.44 83 ALA A O 1
ATOM 662 N N . LEU A 1 84 ? 12.896 -3.230 -10.791 1.00 91.75 84 LEU A N 1
ATOM 663 C CA . LEU A 1 84 ? 14.354 -3.320 -10.876 1.00 91.75 84 LEU A CA 1
ATOM 664 C C . LEU A 1 84 ? 14.801 -4.006 -12.175 1.00 91.75 84 LEU A C 1
ATOM 666 O O . LEU A 1 84 ? 15.722 -3.531 -12.836 1.00 91.75 84 LEU A O 1
ATOM 670 N N . ALA A 1 85 ? 14.153 -5.109 -12.555 1.00 91.94 85 ALA A N 1
ATOM 671 C CA . ALA A 1 85 ? 14.459 -5.811 -13.798 1.00 91.94 85 ALA A CA 1
ATOM 672 C C . ALA A 1 85 ? 14.197 -4.929 -15.033 1.00 91.94 85 ALA A C 1
ATOM 674 O O . ALA A 1 85 ? 15.039 -4.871 -15.929 1.00 91.94 85 ALA A O 1
ATOM 675 N N . ASP A 1 86 ? 13.083 -4.191 -15.054 1.00 88.69 86 ASP A N 1
ATOM 676 C CA . ASP A 1 86 ? 12.738 -3.257 -16.132 1.00 88.69 86 ASP A CA 1
ATOM 677 C C . ASP A 1 86 ? 13.743 -2.102 -16.240 1.00 88.69 86 ASP A C 1
ATOM 679 O O . ASP A 1 86 ? 14.133 -1.720 -17.345 1.00 88.69 86 ASP A O 1
ATOM 683 N N . SER A 1 87 ? 14.224 -1.568 -15.109 1.00 85.88 87 SER A N 1
ATOM 684 C CA . SER A 1 87 ? 15.243 -0.509 -15.131 1.00 85.88 87 SER A CA 1
ATOM 685 C C . SER A 1 87 ? 16.568 -1.010 -15.716 1.00 85.88 87 SER A C 1
ATOM 687 O O . SER A 1 87 ? 17.176 -0.322 -16.534 1.00 85.88 87 SER A O 1
ATOM 689 N N . ARG A 1 88 ? 16.977 -2.243 -15.385 1.00 84.56 88 ARG A N 1
ATOM 690 C CA . ARG A 1 88 ? 18.223 -2.857 -15.881 1.00 84.56 88 ARG A CA 1
ATOM 691 C C . ARG A 1 88 ? 18.136 -3.401 -17.305 1.00 84.56 88 ARG A C 1
ATOM 693 O O . ARG A 1 88 ? 19.168 -3.520 -17.959 1.00 84.56 88 ARG A O 1
ATOM 700 N N . GLY A 1 89 ? 16.938 -3.723 -17.788 1.00 83.94 89 GLY A N 1
ATOM 701 C CA . GLY A 1 89 ? 16.713 -4.225 -19.146 1.00 83.94 89 GLY A CA 1
ATOM 702 C C . GLY A 1 89 ? 16.806 -3.156 -20.240 1.00 83.94 89 GLY A C 1
ATOM 703 O O . GLY A 1 89 ? 16.911 -3.496 -21.420 1.00 83.94 89 GLY A O 1
ATOM 704 N N . LYS A 1 90 ? 16.786 -1.864 -19.883 1.00 77.62 90 LYS A N 1
ATOM 705 C CA . LYS A 1 90 ? 16.866 -0.750 -20.841 1.00 77.62 90 LYS A CA 1
ATOM 706 C C . LYS A 1 90 ? 18.280 -0.658 -21.419 1.00 77.62 90 LYS A C 1
ATOM 708 O O . LYS A 1 90 ? 19.236 -0.326 -20.726 1.00 77.62 90 LYS A O 1
ATOM 713 N N . SER A 1 91 ? 18.418 -0.967 -22.710 1.00 53.97 91 SER A N 1
ATOM 714 C CA . SER A 1 91 ? 19.685 -0.913 -23.450 1.00 53.97 91 SER A CA 1
ATOM 715 C C . SER A 1 91 ? 20.159 0.529 -23.657 1.00 53.97 91 SER A C 1
ATOM 717 O O . SER A 1 91 ? 19.933 1.112 -24.708 1.00 53.97 91 SER A O 1
ATOM 719 N N . SER A 1 92 ? 20.777 1.113 -22.635 1.00 55.34 92 SER A N 1
ATOM 720 C CA . SER A 1 92 ? 21.857 2.104 -22.706 1.00 55.34 92 SER A CA 1
ATOM 721 C C . SER A 1 92 ? 22.156 2.513 -21.263 1.00 55.34 92 SER A C 1
ATOM 723 O O . SER A 1 92 ? 21.295 3.136 -20.641 1.00 55.34 92 SER A O 1
ATOM 725 N N . PRO A 1 93 ? 23.327 2.185 -20.690 1.00 54.31 93 PRO A N 1
ATOM 726 C CA . PRO A 1 93 ? 23.708 2.746 -19.409 1.00 54.31 93 PRO A CA 1
ATOM 727 C C . PRO A 1 93 ? 23.971 4.233 -19.639 1.00 54.31 93 PRO A C 1
ATOM 729 O O . PRO A 1 93 ? 25.057 4.631 -20.055 1.00 54.31 93 PRO A O 1
ATOM 732 N N . VAL A 1 94 ? 22.965 5.070 -19.392 1.00 59.72 94 VAL A N 1
ATOM 733 C CA . VAL A 1 94 ? 23.261 6.438 -18.987 1.00 59.72 94 VAL A CA 1
ATOM 734 C C . VAL A 1 94 ? 23.923 6.279 -17.625 1.00 59.72 94 VAL A C 1
ATOM 736 O O . VAL A 1 94 ? 23.265 6.013 -16.619 1.00 59.72 94 VAL A O 1
ATOM 739 N N . VAL A 1 95 ? 25.256 6.295 -17.636 1.00 65.94 95 VAL A N 1
ATOM 740 C CA . VAL A 1 95 ? 26.057 6.380 -16.417 1.00 65.94 95 VAL A CA 1
ATOM 741 C C . VAL A 1 95 ? 25.510 7.577 -15.638 1.00 65.94 95 VAL A C 1
ATOM 743 O O . VAL A 1 95 ? 25.339 8.651 -16.210 1.00 65.94 95 VAL A O 1
ATOM 746 N N . ASP A 1 96 ? 25.155 7.349 -14.376 1.00 70.50 96 ASP A N 1
ATOM 747 C CA . ASP A 1 96 ? 24.576 8.352 -13.476 1.00 70.50 96 ASP A CA 1
ATOM 748 C C . ASP A 1 96 ? 23.188 8.904 -13.857 1.00 70.50 96 ASP A C 1
ATOM 750 O O . ASP A 1 96 ? 22.902 10.066 -13.581 1.00 70.50 96 ASP A O 1
ATOM 754 N N . ASP A 1 97 ? 22.284 8.090 -14.426 1.00 84.12 97 ASP A N 1
ATOM 755 C CA . ASP A 1 97 ? 20.869 8.484 -14.566 1.00 84.12 97 ASP A CA 1
ATOM 756 C C . ASP A 1 97 ? 20.234 8.790 -13.188 1.00 84.12 97 ASP A C 1
ATOM 758 O O . ASP A 1 97 ? 20.025 7.868 -12.382 1.00 84.12 97 ASP A O 1
ATOM 762 N N . PRO A 1 98 ? 19.864 10.057 -12.901 1.00 85.88 98 PRO A N 1
ATOM 763 C CA . PRO A 1 98 ? 19.241 10.421 -11.634 1.00 85.88 98 PRO A CA 1
ATOM 764 C C . PRO A 1 98 ? 17.893 9.724 -11.416 1.00 85.88 98 PRO A C 1
ATOM 766 O O . PRO A 1 98 ? 17.504 9.490 -10.272 1.00 85.88 98 PRO A O 1
ATOM 769 N N . GLN A 1 99 ? 17.180 9.368 -12.490 1.00 86.62 99 GLN A N 1
ATOM 770 C CA . GLN A 1 99 ? 15.891 8.682 -12.395 1.00 86.62 99 GLN A CA 1
ATOM 771 C C . GLN A 1 99 ? 16.068 7.223 -11.969 1.00 86.62 99 GLN A C 1
ATOM 773 O O . GLN A 1 99 ? 15.347 6.770 -11.079 1.00 86.62 99 GLN A O 1
ATOM 778 N N . ASP A 1 100 ? 17.049 6.502 -12.526 1.00 88.12 100 ASP A N 1
ATOM 779 C CA . ASP A 1 100 ? 17.404 5.158 -12.045 1.00 88.12 100 ASP A CA 1
ATOM 780 C C . ASP A 1 100 ? 17.893 5.215 -10.593 1.00 88.12 100 ASP A C 1
ATOM 782 O O . ASP A 1 100 ? 17.446 4.427 -9.758 1.00 88.12 100 ASP A O 1
ATOM 786 N N . ALA A 1 101 ? 18.745 6.187 -10.246 1.00 89.94 101 ALA A N 1
ATOM 787 C CA . ALA A 1 101 ? 19.208 6.363 -8.871 1.00 89.94 101 ALA A CA 1
ATOM 788 C C . ALA A 1 101 ? 18.037 6.565 -7.888 1.00 89.94 101 ALA A C 1
ATOM 790 O O . ALA A 1 101 ? 17.978 5.890 -6.853 1.00 89.94 101 ALA A O 1
ATOM 791 N N . GLN A 1 102 ? 17.075 7.423 -8.238 1.00 93.38 102 GLN A N 1
ATOM 792 C CA . GLN A 1 102 ? 15.890 7.688 -7.424 1.00 93.38 102 GLN A CA 1
ATOM 793 C C . GLN A 1 102 ? 14.946 6.479 -7.342 1.00 93.38 102 GLN A C 1
ATOM 795 O O . GLN A 1 102 ? 14.418 6.177 -6.266 1.00 93.38 102 GLN A O 1
ATOM 800 N N . LEU A 1 103 ? 14.767 5.742 -8.443 1.00 93.88 103 LEU A N 1
ATOM 801 C CA . LEU A 1 103 ? 13.997 4.499 -8.451 1.00 93.88 103 LEU A CA 1
ATOM 802 C C . LEU A 1 103 ? 14.623 3.464 -7.510 1.00 93.88 103 LEU A C 1
ATOM 804 O O . LEU A 1 103 ? 13.922 2.902 -6.673 1.00 93.88 103 LEU A O 1
ATOM 808 N N . ARG A 1 104 ? 15.941 3.247 -7.577 1.00 93.00 104 ARG A N 1
ATOM 809 C CA . ARG A 1 104 ? 16.646 2.308 -6.684 1.00 93.00 104 ARG A CA 1
ATOM 810 C C . ARG A 1 104 ? 16.547 2.717 -5.219 1.00 93.00 104 ARG A C 1
ATOM 812 O O . ARG A 1 104 ? 16.344 1.853 -4.369 1.00 93.00 104 ARG A O 1
ATOM 819 N N . SER A 1 105 ? 16.661 4.010 -4.921 1.00 95.06 105 SER A N 1
ATOM 820 C CA . SER A 1 105 ? 16.456 4.543 -3.567 1.00 95.06 105 SER A CA 1
ATOM 821 C C . SER A 1 105 ? 15.033 4.260 -3.060 1.00 95.06 105 SER A C 1
ATOM 823 O O . SER A 1 105 ? 14.838 3.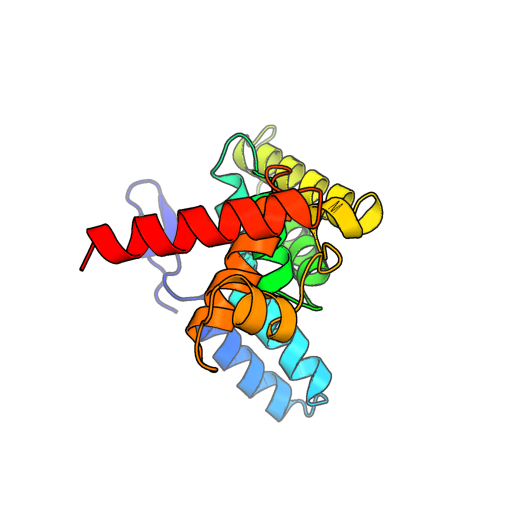748 -1.954 1.00 95.06 105 SER A O 1
ATOM 825 N N . THR A 1 106 ? 14.031 4.482 -3.915 1.00 97.12 106 THR A N 1
ATOM 826 C CA . THR A 1 106 ? 12.620 4.187 -3.625 1.00 97.12 106 THR A CA 1
ATOM 827 C C . THR A 1 106 ? 12.392 2.697 -3.376 1.00 97.12 106 THR A C 1
ATOM 829 O O . THR A 1 106 ? 11.807 2.329 -2.359 1.00 97.12 106 THR A O 1
ATOM 832 N N . LEU A 1 107 ? 12.899 1.829 -4.256 1.00 96.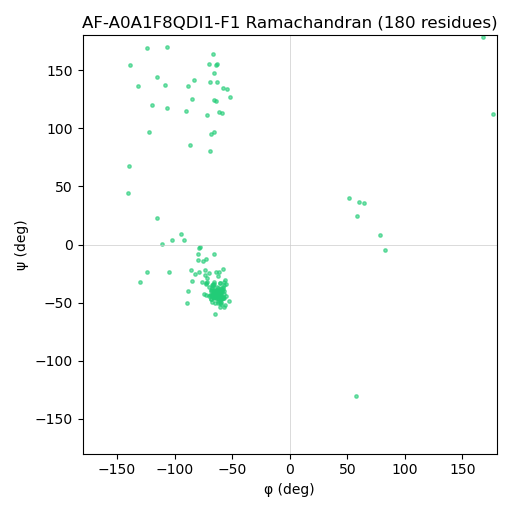88 107 LEU A N 1
ATOM 833 C CA . LEU A 1 107 ? 12.814 0.373 -4.108 1.00 96.88 107 LEU A CA 1
ATOM 834 C C . LEU A 1 107 ? 13.500 -0.105 -2.826 1.00 96.88 107 LEU A C 1
ATOM 836 O O . LEU A 1 107 ? 12.939 -0.921 -2.101 1.00 96.88 107 LEU A O 1
ATOM 840 N N . THR A 1 108 ? 14.672 0.445 -2.505 1.00 96.19 108 THR A N 1
ATOM 841 C CA . THR A 1 108 ? 15.387 0.137 -1.259 1.00 96.19 108 THR A CA 1
ATOM 842 C C . THR A 1 108 ? 14.528 0.501 -0.052 1.00 96.19 108 THR A C 1
ATOM 844 O O . THR A 1 108 ? 14.326 -0.330 0.825 1.00 96.19 108 THR A O 1
ATOM 847 N N . THR A 1 109 ? 13.930 1.695 -0.052 1.00 96.81 109 THR A N 1
ATOM 848 C CA . THR A 1 109 ? 13.037 2.153 1.023 1.00 96.81 109 THR A CA 1
ATOM 849 C C . THR A 1 109 ? 11.810 1.246 1.175 1.00 96.81 109 THR A C 1
ATOM 851 O O . THR A 1 109 ? 11.466 0.866 2.296 1.00 96.81 109 THR A O 1
ATOM 854 N N . LEU A 1 110 ? 11.163 0.856 0.069 1.00 97.75 110 LEU A N 1
ATOM 855 C CA . LEU A 1 110 ? 10.022 -0.068 0.086 1.00 97.75 110 LEU A CA 1
ATOM 856 C C . LEU A 1 110 ? 10.408 -1.421 0.701 1.00 97.75 110 LEU A C 1
ATOM 858 O O . LEU A 1 110 ? 9.734 -1.896 1.617 1.00 97.75 110 LEU A O 1
ATOM 862 N N . LEU A 1 111 ? 11.513 -2.012 0.240 1.00 96.94 111 LEU A N 1
ATOM 863 C CA . LEU A 1 111 ? 11.998 -3.307 0.721 1.00 96.94 111 LEU A CA 1
ATOM 864 C C . LEU A 1 111 ? 12.434 -3.242 2.190 1.00 96.94 111 LEU A C 1
ATOM 866 O O . LEU A 1 111 ? 12.112 -4.138 2.968 1.00 96.94 111 LEU A O 1
ATOM 870 N N . GLU A 1 112 ? 13.111 -2.173 2.608 1.00 96.69 112 GLU A N 1
ATOM 871 C CA . GLU A 1 112 ? 13.493 -1.985 4.007 1.00 96.69 112 GLU A CA 1
ATOM 872 C C . GLU A 1 112 ? 12.274 -1.872 4.921 1.00 96.69 112 GLU A C 1
ATOM 874 O O . GLU A 1 112 ? 12.244 -2.509 5.975 1.00 96.69 112 GLU A O 1
ATOM 879 N N . ARG A 1 113 ? 11.246 -1.108 4.530 1.00 96.12 113 ARG A N 1
ATOM 880 C CA . ARG A 1 113 ? 10.004 -1.018 5.311 1.00 96.12 113 ARG A CA 1
ATOM 881 C C . ARG A 1 113 ? 9.287 -2.360 5.387 1.00 96.12 113 ARG A C 1
ATOM 883 O O . ARG A 1 113 ? 8.826 -2.717 6.466 1.00 96.12 113 ARG A O 1
ATOM 890 N N . TYR A 1 114 ? 9.257 -3.117 4.295 1.00 97.12 114 TYR A N 1
ATOM 891 C CA . TYR A 1 114 ? 8.639 -4.439 4.269 1.00 97.12 114 TYR A CA 1
ATOM 892 C C . TYR A 1 114 ? 9.348 -5.454 5.167 1.00 97.12 114 TYR A C 1
ATOM 894 O O . TYR A 1 114 ? 8.704 -6.097 5.989 1.00 97.12 114 TYR A O 1
ATOM 902 N N . TYR A 1 115 ? 10.672 -5.584 5.057 1.00 97.00 115 TYR A N 1
ATOM 903 C CA . TYR A 1 115 ? 11.403 -6.627 5.780 1.00 97.00 115 TYR A CA 1
ATOM 904 C C . TYR A 1 115 ? 11.783 -6.243 7.211 1.00 97.00 115 TYR A C 1
ATOM 906 O O . TYR A 1 115 ? 11.865 -7.120 8.067 1.00 97.00 115 TYR A O 1
ATOM 914 N N . ARG A 1 116 ? 12.038 -4.958 7.491 1.00 96.38 116 ARG A N 1
ATOM 915 C CA . ARG A 1 116 ? 12.542 -4.518 8.806 1.00 96.38 116 ARG A CA 1
ATOM 916 C C . ARG A 1 116 ? 11.493 -3.843 9.681 1.00 96.38 116 ARG A C 1
ATOM 918 O O . ARG A 1 116 ? 11.663 -3.821 10.894 1.00 96.38 116 ARG A O 1
ATOM 925 N N . ALA A 1 117 ? 10.435 -3.279 9.099 1.00 93.44 117 ALA A N 1
ATOM 926 C CA . ALA A 1 117 ? 9.418 -2.538 9.847 1.00 93.44 117 ALA A CA 1
ATOM 927 C C . ALA A 1 117 ? 7.972 -2.785 9.356 1.00 93.44 117 ALA A C 1
ATOM 929 O O . ALA A 1 117 ? 7.198 -1.824 9.245 1.00 93.44 117 ALA A O 1
ATOM 930 N N . PRO A 1 118 ? 7.559 -4.043 9.081 1.00 94.56 118 PRO A N 1
ATOM 931 C CA . PRO A 1 118 ? 6.265 -4.311 8.458 1.00 94.56 118 PRO A CA 1
ATOM 932 C C . PRO A 1 118 ? 5.094 -3.806 9.307 1.00 94.56 118 PRO A C 1
ATOM 934 O O . PRO A 1 118 ? 4.194 -3.158 8.787 1.00 94.56 118 PRO A O 1
ATOM 937 N N . GLN A 1 119 ? 5.135 -4.011 10.624 1.00 94.31 119 GLN A N 1
ATOM 938 C CA . GLN A 1 119 ? 4.082 -3.571 11.547 1.00 94.31 119 GLN A CA 1
ATOM 939 C C . GLN A 1 119 ? 4.058 -2.056 11.789 1.00 94.31 119 GLN A C 1
ATOM 941 O O . GLN A 1 119 ? 3.109 -1.549 12.373 1.00 94.31 119 GLN A O 1
ATOM 946 N N . ALA A 1 120 ? 5.093 -1.322 11.379 1.00 92.69 120 ALA A N 1
ATOM 947 C CA . ALA A 1 120 ? 5.108 0.128 11.529 1.00 92.69 120 ALA A CA 1
ATOM 948 C C . ALA A 1 120 ? 4.462 0.820 10.324 1.00 92.69 120 ALA A C 1
ATOM 950 O O . ALA A 1 120 ? 3.755 1.803 10.499 1.00 92.69 120 ALA A O 1
ATOM 951 N N . VAL A 1 121 ? 4.713 0.319 9.107 1.00 93.38 121 VAL A N 1
ATOM 952 C CA . VAL A 1 121 ? 4.370 1.045 7.871 1.00 93.38 121 VAL A CA 1
ATOM 953 C C . VAL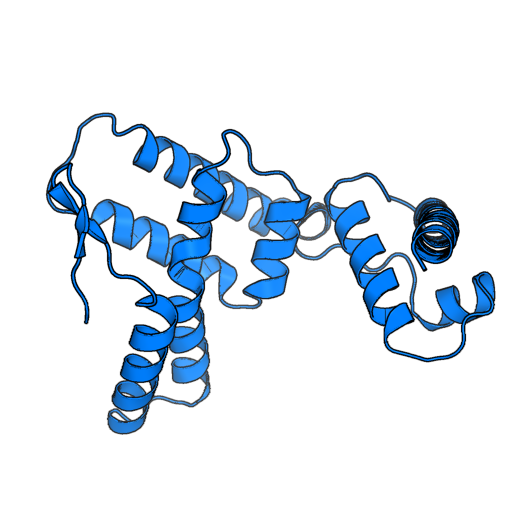 A 1 121 ? 3.597 0.203 6.859 1.00 93.38 121 VAL A C 1
ATOM 955 O O . VAL A 1 121 ? 2.779 0.747 6.132 1.00 93.38 121 VAL A O 1
ATOM 958 N N . VAL A 1 122 ? 3.825 -1.109 6.780 1.00 95.81 122 VAL A N 1
ATOM 959 C CA . VAL A 1 122 ? 3.245 -1.960 5.722 1.00 95.81 122 VAL A CA 1
ATOM 960 C C . VAL A 1 122 ? 1.885 -2.520 6.124 1.00 95.81 122 VAL A C 1
ATOM 962 O O . VAL A 1 122 ? 0.915 -2.405 5.384 1.00 95.81 122 VAL A O 1
ATOM 965 N N . ALA A 1 123 ? 1.815 -3.112 7.309 1.00 95.00 123 ALA A N 1
ATOM 966 C CA . ALA A 1 123 ? 0.626 -3.734 7.867 1.00 95.00 123 ALA A CA 1
ATOM 967 C C . ALA A 1 123 ? 0.526 -3.403 9.366 1.00 95.00 123 ALA A C 1
ATOM 969 O O . ALA A 1 123 ? 0.712 -4.287 10.209 1.00 95.00 123 ALA A O 1
ATOM 970 N N . PRO A 1 124 ? 0.287 -2.124 9.716 1.00 95.38 124 PRO A N 1
ATOM 971 C CA . PRO A 1 124 ? 0.083 -1.726 11.097 1.00 95.38 124 PRO A CA 1
ATOM 972 C C . PRO A 1 124 ? -1.037 -2.532 11.772 1.00 95.38 124 PRO A C 1
ATOM 974 O O . PRO A 1 124 ? -2.113 -2.693 11.182 1.00 95.38 124 PRO A O 1
ATOM 977 N N . PRO A 1 125 ? -0.820 -3.042 13.002 1.00 96.19 125 PRO A N 1
ATOM 978 C CA . PRO A 1 125 ? -1.870 -3.718 13.749 1.00 96.19 125 PRO A CA 1
ATOM 979 C C . PRO A 1 125 ? -2.996 -2.731 14.056 1.00 96.19 125 PRO A C 1
ATOM 981 O O . PRO A 1 125 ? -2.743 -1.576 14.395 1.00 96.19 125 PRO A O 1
ATOM 984 N N . ALA A 1 126 ? -4.242 -3.188 13.946 1.00 96.56 126 ALA A N 1
ATOM 985 C CA . ALA A 1 126 ? -5.394 -2.341 14.220 1.00 96.56 126 ALA A CA 1
ATOM 986 C C . ALA A 1 126 ? -5.420 -1.918 15.697 1.00 96.56 126 ALA A C 1
ATOM 988 O O . ALA A 1 126 ? -5.464 -2.768 16.584 1.00 96.56 126 ALA A O 1
ATOM 989 N N . LEU A 1 127 ? -5.438 -0.607 15.944 1.00 97.62 127 LEU A N 1
ATOM 990 C CA . LEU A 1 127 ? -5.593 -0.039 17.288 1.00 97.62 127 LEU A CA 1
ATOM 991 C C . LEU A 1 127 ? -7.045 -0.109 17.779 1.00 97.62 127 LEU A C 1
ATOM 993 O O . LEU A 1 127 ? -7.298 -0.278 18.966 1.00 97.62 127 LEU A O 1
ATOM 997 N N . VAL A 1 128 ? -8.008 0.001 16.861 1.00 97.50 128 VAL A N 1
ATOM 998 C CA . VAL A 1 128 ? -9.447 -0.054 17.144 1.00 97.50 128 VAL A CA 1
ATOM 999 C C . VAL A 1 128 ? -10.175 -0.866 16.077 1.00 97.50 128 VAL A C 1
ATOM 1001 O O . VAL A 1 128 ? -9.720 -0.967 14.936 1.00 97.50 128 VAL A O 1
ATOM 1004 N N . ASP A 1 129 ? -11.323 -1.438 16.444 1.00 97.69 129 ASP A N 1
ATOM 1005 C CA . ASP A 1 129 ? -12.223 -2.129 15.520 1.00 97.69 129 ASP A CA 1
ATOM 1006 C C . ASP A 1 129 ? -13.486 -1.301 15.225 1.00 97.69 129 ASP A C 1
ATOM 1008 O O . ASP A 1 129 ? -13.777 -0.285 15.864 1.00 97.69 129 ASP A O 1
ATOM 1012 N N . GLY A 1 130 ? -14.267 -1.738 14.234 1.00 97.00 130 GLY A N 1
ATOM 1013 C CA . GLY A 1 130 ? -15.491 -1.035 13.845 1.00 97.00 130 GLY A CA 1
ATOM 1014 C C . GLY A 1 130 ? -16.524 -0.952 14.973 1.00 97.00 130 GLY A C 1
ATOM 1015 O O . GLY A 1 130 ? -17.229 0.046 15.079 1.00 97.00 130 GLY A O 1
ATOM 1016 N N . ARG A 1 131 ? -16.593 -1.965 15.850 1.00 97.44 131 ARG A N 1
ATOM 1017 C CA . ARG A 1 131 ? -17.503 -1.970 17.010 1.00 97.44 131 ARG A CA 1
ATOM 1018 C C . ARG A 1 131 ? -17.130 -0.895 18.018 1.00 97.44 131 ARG A C 1
ATOM 1020 O O . ARG A 1 131 ? -18.014 -0.209 18.524 1.00 97.44 131 ARG A O 1
ATOM 1027 N N . THR A 1 132 ? -15.837 -0.731 18.266 1.00 97.06 132 THR A N 1
ATOM 1028 C CA . THR A 1 132 ? -15.301 0.331 19.113 1.00 97.06 132 THR A CA 1
ATOM 1029 C C . THR A 1 132 ? -15.682 1.690 18.541 1.00 97.06 132 THR A C 1
ATOM 1031 O O . THR A 1 132 ? -16.304 2.480 19.239 1.00 97.06 132 THR A O 1
ATOM 1034 N N . LEU A 1 133 ? -15.435 1.935 17.252 1.00 96.81 133 LEU A N 1
ATOM 1035 C CA . LEU A 1 133 ? -15.803 3.208 16.623 1.00 96.81 133 LEU A CA 1
ATOM 1036 C C . LEU A 1 133 ? -17.312 3.490 16.672 1.00 96.81 133 LEU A C 1
ATOM 1038 O O . LEU A 1 133 ? -17.706 4.600 17.018 1.00 96.81 133 LEU A O 1
ATOM 1042 N N . MET A 1 134 ? -18.160 2.494 16.389 1.00 96.62 134 MET A N 1
ATOM 1043 C CA . MET A 1 134 ? -19.619 2.645 16.485 1.00 96.62 134 MET A CA 1
ATOM 1044 C C . MET A 1 134 ? -20.061 3.056 17.887 1.00 96.62 134 MET A C 1
ATOM 1046 O O . MET A 1 134 ? -20.858 3.980 18.025 1.00 96.62 134 MET A O 1
ATOM 1050 N N . ARG A 1 135 ? -19.523 2.403 18.923 1.00 96.81 135 ARG A N 1
ATOM 1051 C CA . ARG A 1 135 ? -19.855 2.703 20.319 1.00 96.81 135 ARG A CA 1
ATOM 1052 C C . ARG A 1 135 ? -19.356 4.087 20.741 1.00 96.81 135 ARG A C 1
ATOM 1054 O O . ARG A 1 135 ? -20.126 4.857 21.299 1.00 96.81 135 ARG A O 1
ATOM 1061 N N . GLU A 1 136 ? -18.093 4.408 20.470 1.00 96.12 136 GLU A N 1
ATOM 1062 C CA . GLU A 1 136 ? -17.450 5.637 20.966 1.00 96.12 136 GLU A CA 1
ATOM 1063 C C . GLU A 1 136 ? -17.914 6.915 20.246 1.00 96.12 136 GLU A C 1
ATOM 1065 O O . GLU A 1 136 ? -17.839 8.014 20.808 1.00 96.12 136 GLU A O 1
ATOM 1070 N N . LEU A 1 137 ? -18.370 6.781 18.996 1.00 94.00 137 LEU A N 1
ATOM 1071 C CA . LEU A 1 137 ? -18.806 7.892 18.139 1.00 94.00 137 LEU A CA 1
ATOM 1072 C C . LEU A 1 137 ? -20.316 7.884 17.876 1.00 94.00 137 LEU A C 1
ATOM 1074 O O . LEU A 1 137 ? -20.806 8.751 17.157 1.00 94.00 137 LEU A O 1
ATOM 1078 N N . ASN A 1 138 ? -21.049 6.913 18.432 1.00 94.62 138 ASN A N 1
ATOM 1079 C CA . ASN A 1 138 ? -22.473 6.696 18.171 1.00 94.62 138 ASN A CA 1
ATOM 1080 C C . ASN A 1 138 ? -22.800 6.631 16.661 1.00 94.62 138 ASN A C 1
ATOM 1082 O O . ASN A 1 138 ? -23.788 7.195 16.188 1.00 94.62 138 ASN A O 1
ATOM 1086 N N . MET A 1 139 ? -21.927 5.982 15.882 1.00 92.56 139 MET A N 1
ATOM 1087 C CA . MET A 1 139 ? -22.084 5.846 14.431 1.00 92.56 139 MET A CA 1
ATOM 1088 C C . MET A 1 139 ? -22.902 4.594 14.091 1.00 92.56 139 MET A C 1
ATOM 1090 O O . MET A 1 139 ? -22.624 3.526 14.641 1.00 92.56 139 MET A O 1
ATOM 1094 N N . PRO A 1 140 ? -23.860 4.669 13.148 1.00 93.88 140 PRO A N 1
ATOM 1095 C CA . PRO A 1 140 ? -24.542 3.482 12.651 1.00 93.88 140 PRO A CA 1
ATOM 1096 C C . PRO A 1 140 ? -23.597 2.622 11.791 1.00 93.88 140 PRO A C 1
ATOM 1098 O O . PRO A 1 140 ? -22.653 3.151 11.191 1.00 93.88 140 PRO A O 1
ATOM 1101 N N . PRO A 1 141 ? -23.863 1.309 11.669 1.00 96.12 141 PRO A N 1
ATOM 1102 C CA . PRO A 1 141 ? -23.108 0.438 10.776 1.00 96.12 141 PRO A CA 1
ATOM 1103 C C . PRO A 1 141 ? -23.179 0.931 9.322 1.00 96.12 141 PRO A C 1
ATOM 1105 O O . PRO A 1 141 ? -24.252 1.267 8.823 1.00 96.12 141 PRO A O 1
ATOM 1108 N N . GLY A 1 142 ? -22.039 0.956 8.622 1.00 95.12 142 GLY A N 1
ATOM 1109 C CA . GLY A 1 142 ? -21.986 1.330 7.208 1.00 95.12 142 GLY A CA 1
ATOM 1110 C C . GLY A 1 142 ? -20.573 1.590 6.662 1.00 95.12 142 GLY A C 1
ATOM 1111 O O . GLY A 1 142 ? -19.598 1.540 7.417 1.00 95.12 142 GLY A O 1
ATOM 1112 N N . PRO A 1 143 ? -20.450 1.915 5.357 1.00 94.88 143 PRO A N 1
ATOM 1113 C CA . PRO A 1 143 ? -19.165 2.102 4.668 1.00 94.88 143 PRO A CA 1
ATOM 1114 C C . PRO A 1 143 ? -18.249 3.147 5.315 1.00 94.88 143 PRO A C 1
ATOM 1116 O O . PRO A 1 143 ? -17.030 2.988 5.315 1.00 94.88 143 PRO A O 1
ATOM 1119 N N . ARG A 1 144 ? -18.837 4.172 5.950 1.00 94.19 144 ARG A N 1
ATOM 1120 C CA . ARG A 1 144 ? -18.098 5.219 6.673 1.00 94.19 144 ARG A CA 1
ATOM 1121 C C . ARG A 1 144 ? -17.189 4.668 7.771 1.00 94.19 144 ARG A C 1
ATOM 1123 O O . ARG A 1 144 ? -16.138 5.245 8.009 1.00 94.19 144 ARG A O 1
ATOM 1130 N N . ILE A 1 145 ? -17.562 3.563 8.420 1.00 96.50 145 ILE A N 1
ATOM 1131 C CA . ILE A 1 145 ? -16.707 2.929 9.435 1.00 96.50 145 ILE A CA 1
ATOM 1132 C C . ILE A 1 145 ? -15.449 2.364 8.778 1.00 96.50 145 ILE A C 1
ATOM 1134 O O . ILE A 1 145 ? -14.361 2.521 9.317 1.00 96.50 145 ILE A O 1
ATOM 1138 N N . GLY A 1 146 ? -15.590 1.738 7.607 1.00 96.00 146 GLY A N 1
ATOM 1139 C CA . GLY A 1 146 ? -14.455 1.238 6.833 1.00 96.00 146 GLY A CA 1
ATOM 1140 C C . GLY A 1 146 ? -13.523 2.368 6.400 1.00 96.00 146 GLY A C 1
ATOM 1141 O O . GLY A 1 146 ? -12.320 2.270 6.615 1.00 96.00 146 GLY A O 1
ATOM 1142 N N . GLU A 1 147 ? -14.079 3.466 5.875 1.00 96.50 147 GLU A N 1
ATOM 1143 C CA . GLU A 1 147 ? -13.302 4.665 5.520 1.00 96.50 147 GLU A CA 1
ATOM 1144 C C . GLU A 1 147 ? -12.530 5.234 6.715 1.00 96.50 147 GLU A C 1
ATOM 1146 O O . GLU A 1 147 ? -11.369 5.614 6.584 1.00 96.50 147 GLU A O 1
ATOM 1151 N N . LEU A 1 148 ? -13.173 5.294 7.881 1.00 97.19 148 LEU A N 1
ATOM 1152 C CA . LEU A 1 148 ? -12.569 5.825 9.093 1.00 97.19 148 LEU A CA 1
ATOM 1153 C C . LEU A 1 148 ? -11.477 4.897 9.645 1.00 97.19 148 LEU A C 1
ATOM 1155 O O . LEU A 1 148 ? -10.397 5.370 9.991 1.00 97.19 148 LEU A O 1
ATOM 1159 N N . LEU A 1 149 ? -11.719 3.583 9.687 1.00 97.44 149 LEU A N 1
ATOM 1160 C CA . LEU A 1 149 ? -10.696 2.596 10.053 1.00 97.44 149 LEU A CA 1
ATOM 1161 C C . LEU A 1 149 ? -9.479 2.693 9.134 1.00 97.44 149 LEU A C 1
ATOM 1163 O O . LEU A 1 149 ? -8.346 2.601 9.598 1.00 97.44 149 LEU A O 1
ATOM 1167 N N . GLU A 1 150 ? -9.710 2.902 7.841 1.00 96.75 150 GLU A N 1
ATOM 1168 C CA . GLU A 1 150 ? -8.638 3.051 6.868 1.00 96.75 150 GLU A CA 1
ATOM 1169 C C . GLU A 1 150 ? -7.858 4.354 7.066 1.00 96.75 150 GLU A C 1
ATOM 1171 O O . GLU A 1 150 ? -6.630 4.338 7.094 1.00 96.75 150 GLU A O 1
ATOM 1176 N N . ALA A 1 151 ? -8.549 5.470 7.306 1.00 96.69 151 ALA A N 1
ATOM 1177 C CA . ALA A 1 151 ? -7.904 6.741 7.625 1.00 96.69 151 ALA A CA 1
ATOM 1178 C C . ALA A 1 151 ? -7.044 6.652 8.900 1.00 96.69 151 ALA A C 1
ATOM 1180 O O . ALA A 1 151 ? -5.945 7.203 8.935 1.00 96.69 151 ALA A O 1
ATOM 1181 N N . ILE A 1 152 ? -7.508 5.918 9.918 1.00 97.81 152 ILE A N 1
ATOM 1182 C CA . ILE A 1 152 ? -6.742 5.653 11.144 1.00 97.81 152 ILE A CA 1
ATOM 1183 C C . ILE A 1 152 ? -5.477 4.848 10.830 1.00 97.81 152 ILE A C 1
ATOM 1185 O O . ILE A 1 152 ? -4.406 5.198 11.319 1.00 97.81 152 ILE A O 1
ATOM 1189 N N . ARG A 1 153 ? -5.560 3.800 9.999 1.00 97.31 153 ARG A N 1
ATOM 1190 C CA . ARG A 1 153 ? -4.381 3.002 9.613 1.00 97.31 153 ARG A CA 1
ATOM 1191 C C . ARG A 1 153 ? -3.377 3.801 8.792 1.00 97.31 153 ARG A C 1
ATOM 1193 O O . ARG A 1 153 ? -2.177 3.666 9.011 1.00 97.31 153 ARG A O 1
ATOM 1200 N N . GLU A 1 154 ? -3.852 4.654 7.886 1.00 96.69 154 GLU A N 1
ATOM 1201 C CA . GLU A 1 154 ? -2.988 5.566 7.134 1.00 96.69 154 GLU A CA 1
ATOM 1202 C C . GLU A 1 154 ? -2.252 6.543 8.062 1.00 96.69 154 GLU A C 1
ATOM 1204 O O . GLU A 1 154 ? -1.045 6.735 7.911 1.00 96.69 154 GLU A O 1
ATOM 1209 N N . ALA A 1 155 ? -2.956 7.123 9.039 1.00 96.69 155 ALA A N 1
ATOM 1210 C CA . ALA A 1 155 ? -2.368 7.999 10.051 1.00 96.69 155 ALA A CA 1
ATOM 1211 C C . ALA A 1 155 ? -1.402 7.241 10.981 1.00 96.69 155 ALA A C 1
ATOM 1213 O O . ALA A 1 155 ? -0.374 7.781 11.389 1.00 96.69 155 ALA A O 1
ATOM 1214 N N . GLN A 1 156 ? -1.685 5.969 11.273 1.00 97.31 156 GLN A N 1
ATOM 1215 C CA . GLN A 1 156 ? -0.802 5.104 12.052 1.00 97.31 156 GLN A CA 1
ATOM 1216 C C . GLN A 1 156 ? 0.502 4.804 11.312 1.00 97.31 156 GLN A C 1
ATOM 1218 O O . GLN A 1 156 ? 1.575 4.942 11.896 1.00 97.31 156 GLN A O 1
ATOM 1223 N N . ALA A 1 157 ? 0.432 4.469 10.021 1.00 95.62 157 ALA A N 1
ATOM 1224 C CA . ALA A 1 157 ? 1.624 4.262 9.200 1.00 95.62 157 ALA A CA 1
ATOM 1225 C C . ALA A 1 157 ? 2.501 5.523 9.113 1.00 95.62 157 ALA A C 1
ATOM 1227 O O . ALA A 1 157 ? 3.728 5.439 9.053 1.00 95.62 157 ALA A O 1
ATOM 1228 N N . ASP A 1 158 ? 1.876 6.700 9.137 1.00 94.19 158 ASP A N 1
ATOM 1229 C CA . ASP A 1 158 ? 2.564 7.992 9.145 1.00 94.19 158 ASP A CA 1
ATOM 1230 C C . ASP A 1 158 ? 3.103 8.395 10.531 1.00 94.19 158 ASP A C 1
ATOM 1232 O O . ASP A 1 158 ? 3.862 9.353 10.656 1.00 94.19 158 ASP A O 1
ATOM 1236 N N . GLY A 1 159 ? 2.748 7.646 11.578 1.00 94.75 159 GLY A N 1
ATOM 1237 C CA . GLY A 1 159 ? 3.142 7.907 12.960 1.00 94.75 159 GLY A CA 1
ATOM 1238 C C . GLY A 1 159 ? 2.343 9.013 13.654 1.00 94.75 159 GLY A C 1
ATOM 1239 O O . GLY A 1 159 ? 2.708 9.389 14.768 1.00 94.75 159 GLY A O 1
ATOM 1240 N N . GLU A 1 160 ? 1.272 9.521 13.039 1.00 96.06 160 GLU A N 1
ATOM 1241 C CA . GLU A 1 160 ? 0.348 10.494 13.643 1.00 96.06 160 GLU A CA 1
ATOM 1242 C C . GLU A 1 160 ? -0.522 9.854 14.735 1.00 96.06 160 GLU A C 1
ATOM 1244 O O . GLU A 1 160 ? -0.869 10.512 15.713 1.00 96.06 160 GLU A O 1
ATOM 1249 N N . VAL A 1 161 ? -0.862 8.571 14.573 1.00 97.56 161 VAL A N 1
ATOM 1250 C CA . VAL A 1 161 ? -1.694 7.794 15.502 1.00 97.56 161 VAL A CA 1
ATOM 1251 C C . VAL A 1 161 ? -0.890 6.607 16.024 1.00 97.56 161 VAL A C 1
ATOM 1253 O O . VAL A 1 161 ? -0.446 5.773 15.241 1.00 97.56 161 VAL A O 1
ATOM 1256 N N . LYS A 1 162 ? -0.688 6.508 17.341 1.00 96.62 162 LYS A N 1
ATOM 1257 C CA . LYS A 1 162 ? 0.131 5.437 17.939 1.00 96.62 162 LYS A CA 1
ATOM 1258 C C . LYS A 1 162 ? -0.613 4.625 18.986 1.00 96.62 162 LYS A C 1
ATOM 1260 O O . LYS A 1 162 ? -0.240 3.481 19.237 1.00 96.62 162 LYS A O 1
ATOM 1265 N N . THR A 1 163 ? -1.647 5.201 19.588 1.00 97.81 163 THR A N 1
ATOM 1266 C CA . THR A 1 163 ? -2.417 4.571 20.661 1.00 97.81 163 THR A CA 1
ATOM 1267 C C . THR A 1 163 ? -3.905 4.486 20.334 1.00 97.81 163 THR A C 1
ATOM 1269 O O . THR A 1 163 ? -4.401 5.079 19.372 1.00 97.81 163 THR A O 1
ATOM 1272 N N . VAL A 1 164 ? -4.638 3.735 21.156 1.00 97.62 164 VAL A N 1
ATOM 1273 C CA . VAL A 1 164 ? -6.103 3.668 21.084 1.00 97.62 164 VAL A CA 1
ATOM 1274 C C . VAL A 1 164 ? -6.703 5.059 21.296 1.00 97.62 164 VAL A C 1
ATOM 1276 O O . VAL A 1 164 ? -7.614 5.465 20.577 1.00 97.62 164 VAL A O 1
ATOM 1279 N N . GLU A 1 165 ? -6.156 5.818 22.241 1.00 97.56 165 GLU A N 1
ATOM 1280 C CA . GLU A 1 165 ? -6.578 7.178 22.562 1.00 97.56 165 GLU A CA 1
ATOM 1281 C C . GLU A 1 165 ? -6.351 8.122 21.375 1.00 97.56 165 GLU A C 1
ATOM 1283 O O . GLU A 1 165 ? -7.262 8.875 21.016 1.00 97.56 165 GLU A O 1
ATOM 1288 N N . ASP A 1 166 ? -5.191 8.030 20.713 1.00 97.88 166 ASP A N 1
ATOM 1289 C CA . ASP A 1 166 ? -4.899 8.785 19.491 1.00 97.88 166 ASP A CA 1
ATOM 1290 C C . ASP A 1 166 ? -5.908 8.450 18.388 1.00 97.88 166 ASP A C 1
ATOM 1292 O O . ASP A 1 166 ? -6.427 9.349 17.726 1.00 97.88 166 ASP A O 1
ATOM 1296 N N . ALA A 1 167 ? -6.224 7.163 18.204 1.00 97.75 167 ALA A N 1
ATOM 1297 C CA . ALA A 1 167 ? -7.153 6.705 17.176 1.00 97.75 167 ALA A CA 1
ATOM 1298 C C . ALA A 1 167 ? -8.568 7.258 17.406 1.00 97.75 167 ALA A C 1
ATOM 1300 O O . ALA A 1 167 ? -9.213 7.728 16.467 1.00 97.75 167 ALA A O 1
ATOM 1301 N N . LEU A 1 168 ? -9.042 7.264 18.654 1.00 97.56 168 LEU A N 1
ATOM 1302 C CA . LEU A 1 168 ? -10.342 7.836 19.011 1.00 97.56 168 LEU A CA 1
ATOM 1303 C C . LEU A 1 168 ? -10.357 9.363 18.864 1.00 97.56 168 LEU A C 1
ATOM 1305 O O . LEU A 1 168 ? -11.340 9.926 18.374 1.00 97.56 168 LEU A O 1
ATOM 1309 N N . ALA A 1 169 ? -9.275 10.046 19.243 1.00 97.25 169 ALA A N 1
ATOM 1310 C CA . ALA A 1 169 ? -9.145 11.491 19.068 1.00 97.25 169 ALA A CA 1
ATOM 1311 C C . ALA A 1 169 ? -9.110 11.884 17.582 1.00 97.25 169 ALA A C 1
ATOM 1313 O O . ALA A 1 169 ? -9.804 12.818 17.168 1.00 97.25 169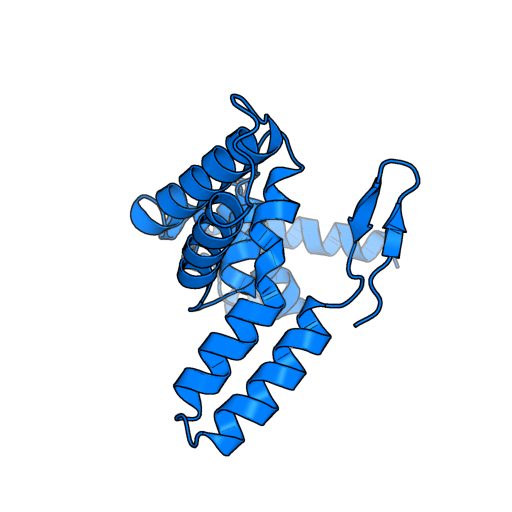 ALA A O 1
ATOM 1314 N N . PHE A 1 170 ? -8.348 11.147 16.771 1.00 97.56 170 PHE A N 1
ATOM 1315 C CA . PHE A 1 170 ? -8.309 11.291 15.319 1.00 97.56 170 PHE A CA 1
ATOM 1316 C C . PHE A 1 170 ? -9.700 11.087 14.718 1.00 97.56 170 PHE A C 1
ATOM 1318 O O . PHE A 1 170 ? -10.164 11.912 13.932 1.00 97.56 170 PHE A O 1
ATOM 1325 N N . ALA A 1 171 ? -10.408 10.041 15.144 1.00 96.38 171 ALA A N 1
ATOM 1326 C CA . ALA A 1 171 ? -11.727 9.724 14.627 1.00 96.38 171 ALA A CA 1
ATOM 1327 C C . ALA A 1 171 ? -12.769 10.818 14.891 1.00 96.38 171 ALA A C 1
ATOM 1329 O O . ALA A 1 171 ? -13.525 11.183 13.989 1.00 96.38 171 ALA A O 1
ATOM 1330 N N . ARG A 1 172 ? -12.762 11.410 16.093 1.00 95.31 172 ARG A N 1
ATOM 1331 C CA . ARG A 1 172 ? -13.631 12.554 16.421 1.00 95.31 172 ARG A CA 1
ATOM 1332 C C . ARG A 1 172 ? -13.352 13.756 15.511 1.00 95.31 172 ARG A C 1
ATOM 1334 O O . ARG A 1 172 ? -14.296 14.384 15.041 1.00 95.31 172 ARG A O 1
ATOM 1341 N N . LYS A 1 173 ? -12.077 14.055 15.229 1.00 94.94 173 LYS A N 1
ATOM 1342 C CA . LYS A 1 173 ? -11.677 15.149 14.319 1.00 94.94 173 LYS A CA 1
ATOM 1343 C C . LYS A 1 173 ? -12.049 14.869 12.861 1.00 94.94 173 LYS A C 1
ATOM 1345 O O . LYS A 1 173 ? -12.459 15.775 12.142 1.00 94.94 173 LYS A O 1
ATOM 1350 N N . TRP A 1 174 ? -11.903 13.624 12.419 1.00 93.19 174 TRP A N 1
ATOM 1351 C CA . TRP A 1 174 ? -12.237 13.214 11.056 1.00 93.19 174 TRP A CA 1
ATOM 1352 C C . TRP A 1 174 ? -13.732 13.395 10.758 1.00 93.19 174 TRP A C 1
ATOM 1354 O O . TRP A 1 174 ? -14.103 13.890 9.692 1.00 93.19 174 TRP A O 1
ATOM 1364 N N . GLU A 1 175 ? -14.587 13.064 11.729 1.00 85.50 175 GLU A N 1
ATOM 1365 C CA . GLU A 1 175 ? -16.036 13.250 11.630 1.00 85.50 175 GLU A CA 1
ATOM 1366 C C . GLU A 1 175 ? -16.439 14.730 11.553 1.00 85.50 175 GLU A C 1
ATOM 1368 O O . GLU A 1 175 ? -17.238 15.099 10.689 1.00 85.50 175 GLU A O 1
ATOM 1373 N N . THR A 1 176 ? -15.868 15.595 12.398 1.00 83.31 176 THR A N 1
ATOM 1374 C CA . THR A 1 176 ? -16.191 17.033 12.379 1.00 83.31 176 THR A CA 1
ATOM 1375 C C . THR A 1 176 ? -15.695 17.719 11.105 1.00 83.31 176 THR A C 1
ATOM 1377 O O . THR A 1 176 ? -16.413 18.538 10.532 1.00 83.31 176 THR A O 1
ATOM 1380 N N . GLY A 1 177 ? -14.517 17.337 10.600 1.00 75.75 177 GLY A N 1
ATOM 1381 C CA . GLY A 1 177 ? -13.955 17.874 9.358 1.00 75.75 177 GLY A CA 1
ATOM 1382 C C . GLY A 1 177 ? -14.761 17.525 8.101 1.00 75.75 177 GLY A C 1
ATOM 1383 O O . GLY A 1 177 ? -14.829 18.330 7.175 1.00 75.75 177 GLY A O 1
ATOM 1384 N N . LYS A 1 178 ? -15.421 16.358 8.059 1.00 65.25 178 LYS A N 1
ATOM 1385 C CA . LYS A 1 178 ? -16.295 15.977 6.932 1.00 65.25 178 LYS A CA 1
ATOM 1386 C C . LYS A 1 178 ? -17.706 16.571 7.015 1.00 65.25 178 LYS A C 1
ATOM 1388 O O . LYS A 1 178 ? -18.337 16.726 5.972 1.00 65.25 178 LYS A O 1
ATOM 1393 N N . GLN A 1 179 ? -18.210 16.904 8.206 1.00 57.25 179 GLN A N 1
ATOM 1394 C CA . GLN A 1 179 ? -19.523 17.549 8.362 1.00 57.25 179 GLN A CA 1
ATOM 1395 C C . GLN A 1 179 ? -19.527 19.012 7.896 1.00 57.25 179 GLN A C 1
ATOM 1397 O O . GLN A 1 179 ? -20.552 19.473 7.413 1.00 57.25 179 GLN A O 1
ATOM 1402 N N . GLY A 1 180 ? -18.392 19.714 7.973 1.00 44.75 180 GLY A N 1
ATOM 1403 C CA . GLY A 1 180 ? -18.251 21.087 7.465 1.00 44.75 180 GLY A CA 1
ATOM 1404 C C . GLY A 1 180 ? -18.053 21.210 5.948 1.00 44.75 180 GLY A C 1
ATOM 1405 O O . GLY A 1 180 ? -17.964 22.324 5.446 1.00 44.75 180 GLY A O 1
ATOM 1406 N N . ASN A 1 181 ? -17.959 20.089 5.226 1.00 45.22 181 ASN A N 1
ATOM 1407 C CA . ASN A 1 181 ? -17.728 20.041 3.777 1.00 45.22 181 ASN A CA 1
ATOM 1408 C C . ASN A 1 181 ? -18.930 19.430 3.020 1.00 45.22 181 ASN A C 1
ATOM 1410 O O . ASN A 1 181 ? -18.765 18.871 1.934 1.00 45.22 181 ASN A O 1
ATOM 1414 N N . ARG A 1 182 ? -20.116 19.471 3.642 1.00 40.34 182 ARG A N 1
ATOM 1415 C CA . ARG A 1 182 ? -21.412 19.045 3.100 1.00 40.34 182 ARG A CA 1
ATOM 1416 C C . ARG A 1 182 ? -22.372 20.219 3.026 1.00 40.34 182 ARG A C 1
ATOM 1418 O O . ARG A 1 182 ? -22.329 21.053 3.953 1.00 40.34 182 ARG A O 1
#

Sequence (182 aa):
MTRSVGQNGTIHFYEHEPRGAKMADTIFRRLRLSNNEIAISVRTIEQHLRPAQLARAANVANRAIYRFFRDTGDVGIDICVLALADSRGKSSPVVDDPQDAQLRSTLTTLLERYYRAPQAVVAPPALVDGRTLMRELNMPPGPRIGELLEAIREAQADGEVKTVEDALAFARKWETGKQGNR

Foldseek 3Di:
DDFDQPPVRDTDDPPCQLVVLVVQLVVVVVVVDDPVVNVLVSLLSNCLCLLLVQLVDQDRALLSLQVQCVVSPPNSLVSLVVNLVVLVPDPDPPPPDVSNVSSVVSSVVSVCCVPPPCCQRHNPDQQDDLVRCCVLVVDDDDCVSVVLSVVLVSCSSNVQADHNVSSSVSSVVVVVVVVVVD

Nearest PDB structures (foldseek):
  3wfp-assembly9_B  TM=7.735E-01  e=7.610E-03  Aquifex aeolicus VF5
  6j8v-assembly2_D  TM=2.004E-01  e=2.405E+00  Streptomyces viridosporus
  5b0m-assembly4_G  TM=2.226E-01  e=7.033E+00  Streptomyces viridosporus
  6j8w-assembly2_D  TM=1.984E-01  e=3.553E+00  Streptomyces viridosporus

pLDDT: mean 89.72, std 13.13, range [40.34, 98.38]

Mean predicted aligned error: 6.48 Å